Protein AF-A0AAD5TSH3-F1 (afdb_monomer)

Organism: NCBI:txid109894

Solvent-accessible surface area (backbone atoms only — not comparable to full-atom values): 15993 Å² total; per-residue (Å²): 138,84,83,73,79,54,71,68,58,55,50,51,50,54,51,51,50,54,46,54,50,32,46,49,49,50,70,42,36,34,82,51,75,67,64,65,81,85,44,98,63,59,64,84,82,65,80,45,35,74,70,42,71,85,44,48,56,71,87,68,40,61,67,65,75,68,53,86,52,70,28,80,76,38,55,54,90,83,39,44,66,63,18,53,49,35,46,49,48,66,68,44,53,43,25,67,85,43,74,62,46,36,91,66,24,86,74,50,63,46,28,38,81,67,68,53,22,59,73,80,49,17,11,16,22,50,72,39,30,24,61,48,83,53,47,54,52,51,70,89,28,90,60,22,78,57,70,27,55,24,33,32,37,58,40,20,28,59,51,33,24,19,47,53,29,58,26,42,66,43,60,66,53,72,51,73,87,61,89,87,65,74,45,65,70,15,36,38,38,32,46,33,26,26,54,56,48,40,82,30,30,59,49,43,39,76,37,62,71,47,55,32,49,45,61,33,85,88,78,68,40,68,38,76,54,65,42,71,22,27,41,46,37,36,41,40,40,36,23,48,70,91,49,82,83,42,74,49,77,48,70,35,39,41,35,42,89,65,86,84,82,77,76,80,85,72,97,71,90,80,59,85,46,73,48,98,88,52,103,37,37,49,26,103

Sequence (284 aa):
MSIGTPLAVTAALWFRDRQSEARRQFSTSSMWSCPTASSSLAGPASPGFVLRNDYPATESLRAAETEQRAWEQVDWTTEPHKYLLALRDYCLEGNEDVDFAVARNAKRDWWHAPWLHTGRGGRDPLHGLTQERPIQPYELSDRQHRKAQTWACGYFNAPAASVLGKIWKDPTRPDVTDEIFFPPGSVIFKLLFSQATSDEMPLLEGAPVWNAVIIDEKTQERSMEATALRLVQMDVMAKDPRLEGRWIFATYIFCAGSSASNVSTQKKAHLRFRIKHSDKQICI

Nearest PDB structures (foldseek):
  4rzm-assembly1_A  TM=1.967E-01  e=5.194E+00  Streptomyces lasalocidi

Structure (mmCIF, N/CA/C/O backbone):
data_AF-A0AAD5TSH3-F1
#
_entry.id   AF-A0AAD5TSH3-F1
#
loop_
_atom_site.group_PDB
_atom_site.id
_atom_site.type_symbol
_atom_site.label_atom_id
_atom_site.label_alt_id
_atom_site.label_comp_id
_atom_site.label_asym_id
_atom_site.label_entity_id
_atom_site.label_seq_id
_atom_site.pdbx_PDB_ins_code
_atom_site.Cartn_x
_atom_site.Cartn_y
_atom_site.Cartn_z
_atom_site.occupancy
_atom_site.B_iso_or_equiv
_atom_site.auth_seq_id
_atom_site.auth_comp_id
_atom_site.auth_asym_id
_atom_site.auth_atom_id
_atom_site.pdbx_PDB_model_num
ATOM 1 N N . MET A 1 1 ? -11.815 41.504 -41.502 1.00 38.38 1 MET A N 1
ATOM 2 C CA . MET A 1 1 ? -12.381 41.546 -40.137 1.00 38.38 1 MET A CA 1
ATOM 3 C C . MET A 1 1 ? -12.004 40.250 -39.441 1.00 38.38 1 MET A C 1
ATOM 5 O O . MET A 1 1 ? -12.601 39.229 -39.740 1.00 38.38 1 MET A O 1
ATOM 9 N N . SER A 1 2 ? -10.959 40.262 -38.612 1.00 42.72 2 SER A N 1
ATOM 10 C CA . SER A 1 2 ? -10.620 39.114 -37.765 1.00 42.72 2 SER A CA 1
ATOM 11 C C . SER A 1 2 ? -11.177 39.405 -36.379 1.00 42.72 2 SER A C 1
ATOM 13 O O . SER A 1 2 ? -10.754 40.362 -35.731 1.00 42.72 2 SER A O 1
ATOM 15 N N . ILE A 1 3 ? -12.202 38.656 -35.984 1.00 48.97 3 ILE A N 1
ATOM 16 C CA . ILE A 1 3 ? -12.813 38.758 -34.662 1.00 48.97 3 ILE A CA 1
ATOM 17 C C . ILE A 1 3 ? -11.862 38.022 -33.719 1.00 48.97 3 ILE A C 1
ATOM 19 O O . ILE A 1 3 ? -11.856 36.795 -33.673 1.00 48.97 3 ILE A O 1
ATOM 23 N N . GLY A 1 4 ? -10.994 38.769 -33.036 1.00 50.59 4 GLY A N 1
ATOM 24 C CA . GLY A 1 4 ? -10.130 38.213 -32.001 1.00 50.59 4 GLY A CA 1
ATOM 25 C C . GLY A 1 4 ? -10.988 37.590 -30.904 1.00 50.5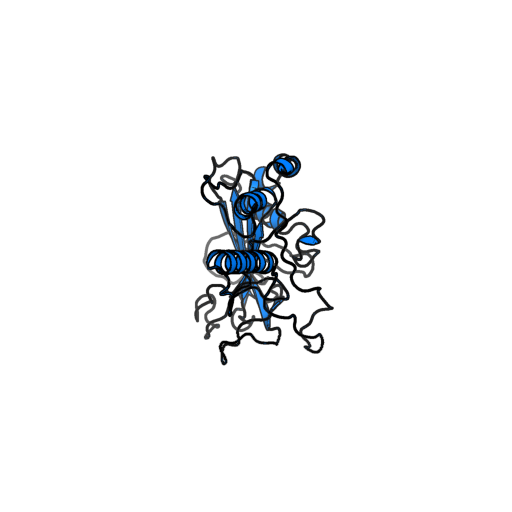9 4 GLY A C 1
ATOM 26 O O . GLY A 1 4 ? -11.879 38.245 -30.362 1.00 50.59 4 GLY A O 1
ATOM 27 N N . THR A 1 5 ? -10.746 36.320 -30.596 1.00 54.56 5 THR A N 1
ATOM 28 C CA . THR A 1 5 ? -11.431 35.622 -29.509 1.00 54.56 5 THR A CA 1
ATOM 29 C C . THR A 1 5 ? -11.190 36.391 -28.200 1.00 54.56 5 THR A C 1
ATOM 31 O O . THR A 1 5 ? -10.030 36.655 -27.872 1.00 54.56 5 THR A O 1
ATOM 34 N N . PRO A 1 6 ? -12.233 36.788 -27.445 1.00 60.91 6 PRO A N 1
ATOM 35 C CA . PRO A 1 6 ? -12.053 37.588 -26.237 1.00 60.91 6 PRO A CA 1
ATOM 36 C C . PRO A 1 6 ? -11.208 36.833 -25.206 1.00 60.91 6 PRO A C 1
ATOM 38 O O . PRO A 1 6 ? -11.422 35.641 -24.992 1.00 60.91 6 PRO A O 1
ATOM 41 N N . LEU A 1 7 ? -10.304 37.531 -24.511 1.00 59.22 7 LEU A N 1
ATOM 42 C CA . LEU A 1 7 ? -9.408 36.970 -23.484 1.00 59.22 7 LEU A CA 1
ATOM 43 C C . LEU A 1 7 ? -10.144 36.091 -22.446 1.00 59.22 7 LEU A C 1
ATOM 45 O O . LEU A 1 7 ? -9.614 35.083 -21.983 1.00 59.22 7 LEU A O 1
ATOM 49 N N . ALA A 1 8 ? -11.393 36.447 -22.125 1.00 58.16 8 ALA A N 1
ATOM 50 C CA . ALA A 1 8 ? -12.268 35.704 -21.220 1.00 58.16 8 ALA A CA 1
ATOM 51 C C . ALA A 1 8 ? -12.671 34.314 -21.754 1.00 58.16 8 ALA A C 1
ATOM 53 O O . ALA A 1 8 ? -12.762 33.365 -20.979 1.00 58.16 8 ALA A O 1
ATOM 54 N N . VAL A 1 9 ? -12.864 34.166 -23.070 1.00 60.72 9 VAL A N 1
ATOM 55 C CA . VAL A 1 9 ? -13.174 32.879 -23.715 1.00 60.72 9 VAL A CA 1
ATOM 56 C C . VAL A 1 9 ? -11.942 31.973 -23.699 1.00 60.72 9 VAL A C 1
ATOM 58 O O . VAL A 1 9 ? -12.052 30.794 -23.374 1.00 60.72 9 VAL A O 1
ATOM 61 N N . THR A 1 10 ? -10.755 32.529 -23.957 1.00 60.28 10 THR A N 1
ATOM 62 C CA . THR A 1 10 ? -9.483 31.793 -23.881 1.00 60.28 10 THR A CA 1
ATOM 63 C C . THR A 1 10 ? -9.188 31.320 -22.456 1.00 60.28 10 THR A C 1
ATOM 65 O O . THR A 1 10 ? -8.827 30.162 -22.256 1.00 60.28 10 THR A O 1
ATOM 68 N N . ALA A 1 11 ? -9.407 32.176 -21.451 1.00 53.84 11 ALA A N 1
ATOM 69 C CA . ALA A 1 11 ? -9.268 31.796 -20.048 1.00 53.84 11 ALA A CA 1
ATOM 70 C C . ALA A 1 11 ? -10.266 30.691 -19.659 1.00 53.84 11 ALA A C 1
ATOM 72 O O . ALA A 1 11 ? -9.864 29.691 -19.069 1.00 53.84 11 ALA A O 1
ATOM 73 N N . ALA A 1 12 ? -11.544 30.824 -20.031 1.00 55.69 12 ALA A N 1
ATOM 74 C CA . ALA A 1 12 ? -12.575 29.832 -19.725 1.00 55.69 12 ALA A CA 1
ATOM 75 C C . ALA A 1 12 ? -12.291 28.456 -20.356 1.00 55.69 12 ALA A C 1
ATOM 77 O O . ALA A 1 12 ? -12.442 27.434 -19.686 1.00 55.69 12 ALA A O 1
ATOM 78 N N . LEU A 1 13 ? -11.833 28.419 -21.613 1.00 59.09 13 LEU A N 1
ATOM 79 C CA . LEU A 1 13 ? -11.418 27.181 -22.282 1.00 59.09 13 LEU A CA 1
ATOM 80 C C . LEU A 1 13 ? -10.216 26.543 -21.580 1.00 59.09 13 LEU A C 1
ATOM 82 O O . LEU A 1 13 ? -10.251 25.360 -21.255 1.00 59.09 13 LEU A O 1
ATOM 86 N N . TRP A 1 14 ? -9.205 27.341 -21.241 1.00 55.34 14 TRP A N 1
ATOM 87 C CA . TRP A 1 14 ? -8.014 26.851 -20.553 1.00 55.34 14 TRP A CA 1
ATOM 88 C C . TRP A 1 14 ? -8.308 26.318 -19.140 1.00 55.34 14 TRP A C 1
ATOM 90 O O . TRP A 1 14 ? -7.761 25.294 -18.725 1.00 55.34 14 TRP A O 1
ATOM 100 N N . PHE A 1 15 ? -9.214 26.960 -18.394 1.00 61.69 15 PHE A N 1
ATOM 101 C CA . PHE A 1 15 ? -9.696 26.431 -17.114 1.00 61.69 15 PHE A CA 1
ATOM 102 C C . PHE A 1 15 ? -10.459 25.113 -17.291 1.00 61.69 15 PHE A C 1
ATOM 104 O O . PHE A 1 15 ? -10.232 24.177 -16.521 1.00 61.69 15 PHE A O 1
ATOM 111 N N . ARG A 1 16 ? -11.321 25.006 -18.310 1.00 66.12 16 ARG A N 1
ATOM 112 C CA . ARG A 1 16 ? -12.072 23.777 -18.605 1.00 66.12 16 ARG A CA 1
ATOM 113 C C . ARG A 1 16 ? -11.153 22.613 -18.980 1.00 66.12 16 ARG A C 1
ATOM 115 O O . ARG A 1 16 ? -11.379 21.489 -18.526 1.00 66.12 16 ARG A O 1
ATOM 122 N N . ASP A 1 17 ? -10.100 22.880 -19.743 1.00 76.56 17 ASP A N 1
ATOM 123 C CA . ASP A 1 17 ? -9.120 21.867 -20.136 1.00 76.56 17 ASP A CA 1
ATOM 124 C C . ASP A 1 17 ? -8.329 21.365 -18.923 1.00 76.56 17 ASP A C 1
ATOM 126 O O . ASP A 1 17 ? -8.206 20.155 -18.729 1.00 76.56 17 ASP A O 1
ATOM 130 N N . ARG A 1 18 ? -7.894 22.262 -18.025 1.00 81.69 18 ARG A N 1
ATOM 131 C CA . ARG A 1 18 ? -7.207 21.861 -16.782 1.00 81.69 18 ARG A CA 1
ATOM 132 C C . ARG A 1 18 ? -8.098 21.062 -15.833 1.00 81.69 18 ARG A C 1
ATOM 134 O O . ARG A 1 18 ? -7.630 20.123 -15.198 1.00 81.69 18 ARG A O 1
ATOM 141 N N . GLN A 1 19 ? -9.383 21.390 -15.759 1.00 86.69 19 GLN A N 1
ATOM 142 C CA . GLN A 1 19 ? -10.358 20.623 -14.982 1.00 86.69 19 GLN A CA 1
ATOM 143 C C . GLN A 1 19 ? -10.574 19.218 -15.565 1.00 86.69 19 GLN A C 1
ATOM 145 O O . GLN A 1 19 ? -10.612 18.236 -14.826 1.00 86.69 19 GLN A O 1
ATOM 150 N N . SER A 1 20 ? -10.662 19.108 -16.890 1.00 88.62 20 SER A N 1
ATOM 151 C CA . SER A 1 20 ? -10.817 17.823 -17.585 1.00 88.62 20 SER A CA 1
ATOM 152 C C . SER A 1 20 ? -9.576 16.941 -17.421 1.00 88.62 20 SER A C 1
ATOM 154 O O . SER A 1 20 ? -9.689 15.753 -17.121 1.00 88.62 20 SER A O 1
ATOM 156 N N . GLU A 1 21 ? -8.390 17.539 -17.541 1.00 90.31 21 GLU A N 1
ATOM 157 C CA . GLU A 1 21 ? -7.109 16.895 -17.258 1.00 90.31 21 GLU A CA 1
ATOM 158 C C . GLU A 1 21 ? -7.061 16.364 -15.826 1.00 90.31 21 GLU A C 1
ATOM 160 O O . GLU A 1 21 ? -6.764 15.192 -15.612 1.00 90.31 21 GLU A O 1
ATOM 165 N N . ALA A 1 22 ? -7.415 17.199 -14.848 1.00 91.31 22 ALA A N 1
ATOM 166 C CA . ALA A 1 22 ? -7.360 16.806 -13.452 1.00 91.31 22 ALA A CA 1
ATOM 167 C C . ALA A 1 22 ? -8.304 15.633 -13.137 1.00 91.31 22 ALA A C 1
ATOM 169 O O . ALA A 1 22 ? -7.906 14.701 -12.444 1.00 91.31 22 ALA A O 1
ATOM 170 N N . ARG A 1 23 ? -9.516 15.613 -13.714 1.00 93.88 23 ARG A N 1
ATOM 171 C CA . ARG A 1 23 ? -10.440 14.466 -13.589 1.00 93.88 23 ARG A CA 1
ATOM 172 C C . ARG A 1 23 ? -9.863 13.193 -14.191 1.00 93.88 23 ARG A C 1
ATOM 174 O O . ARG A 1 23 ? -10.006 12.121 -13.599 1.00 93.88 23 ARG A O 1
ATOM 181 N N . ARG A 1 24 ? -9.207 13.308 -15.351 1.00 94.25 24 ARG A N 1
ATOM 182 C CA . ARG A 1 24 ? -8.540 12.171 -15.988 1.00 94.25 24 ARG A CA 1
ATOM 183 C C . ARG A 1 24 ? -7.447 11.630 -15.078 1.00 94.25 24 ARG A C 1
ATOM 185 O O . ARG A 1 24 ? -7.490 10.460 -14.734 1.00 94.25 24 ARG A O 1
ATOM 192 N N . GLN A 1 25 ? -6.533 12.490 -14.635 1.00 94.12 25 GLN A N 1
ATOM 193 C CA . GLN A 1 25 ? -5.411 12.124 -13.771 1.00 94.12 25 GLN A CA 1
ATOM 194 C C . GLN A 1 25 ? -5.874 11.528 -12.433 1.00 94.12 25 GLN A C 1
ATOM 196 O O . GLN A 1 25 ? -5.318 10.523 -12.004 1.00 94.12 25 GLN A O 1
ATOM 201 N N . PHE A 1 26 ? -6.924 12.076 -11.811 1.00 95.19 26 PHE A N 1
ATOM 202 C CA . PHE A 1 26 ? -7.521 11.511 -10.597 1.00 95.19 26 PHE A CA 1
ATOM 203 C C . PHE A 1 26 ? -7.964 10.055 -10.790 1.00 95.19 26 PHE A C 1
ATOM 205 O O . PHE A 1 26 ? -7.809 9.248 -9.877 1.00 95.19 26 PHE A O 1
ATOM 212 N N . SER A 1 27 ? -8.479 9.726 -11.979 1.00 94.56 27 SER A N 1
ATOM 213 C CA . SER A 1 27 ? -9.008 8.403 -12.341 1.00 94.56 27 SER A CA 1
ATOM 214 C C . SER A 1 27 ? -7.967 7.483 -12.995 1.00 94.56 27 SER A C 1
ATOM 216 O O . SER A 1 27 ? -8.273 6.339 -13.327 1.00 94.56 27 SER A O 1
ATOM 218 N N . THR A 1 28 ? -6.739 7.961 -13.209 1.00 95.06 28 THR A N 1
ATOM 219 C CA . THR A 1 28 ? -5.691 7.183 -13.869 1.00 95.06 28 THR A CA 1
ATOM 220 C C . THR A 1 28 ? -5.068 6.194 -12.889 1.00 95.06 28 THR A C 1
ATOM 222 O O . THR A 1 28 ? -4.459 6.573 -11.889 1.00 95.06 28 THR A O 1
ATOM 225 N N . SER A 1 29 ? -5.164 4.903 -13.212 1.00 94.88 29 SER A N 1
ATOM 226 C CA . SER A 1 29 ? -4.541 3.841 -12.413 1.00 94.88 29 SER A CA 1
ATOM 227 C C . SER A 1 29 ? -3.028 3.798 -12.610 1.00 94.88 29 SER A C 1
ATOM 229 O O . SER A 1 29 ? -2.276 3.794 -11.642 1.00 94.88 29 SER A O 1
ATOM 231 N N . SER A 1 30 ? -2.580 3.839 -13.862 1.00 93.62 30 SER A N 1
ATOM 232 C CA . SER A 1 30 ? -1.176 3.938 -14.256 1.00 93.62 30 SER A CA 1
ATOM 233 C C . SER A 1 30 ? -1.080 4.698 -15.581 1.00 93.62 30 SER A C 1
ATOM 235 O O . SER A 1 30 ? -2.009 4.657 -16.386 1.00 93.62 30 SER A O 1
ATOM 237 N N . MET A 1 31 ? 0.029 5.405 -15.812 1.00 92.19 31 MET A N 1
ATOM 238 C CA . MET A 1 31 ? 0.359 5.948 -17.142 1.00 92.19 31 MET A CA 1
ATOM 239 C C . MET A 1 31 ? 1.058 4.918 -18.033 1.00 92.19 31 MET A C 1
ATOM 241 O O . MET A 1 31 ? 1.286 5.173 -19.214 1.00 92.19 31 MET A O 1
ATOM 245 N N . TRP A 1 32 ? 1.447 3.784 -17.455 1.00 89.69 32 TRP A N 1
ATOM 246 C CA . TRP A 1 32 ? 2.177 2.721 -18.123 1.00 89.69 32 TRP A CA 1
ATOM 247 C C . TRP A 1 32 ? 1.199 1.643 -18.581 1.00 89.69 32 TRP A C 1
ATOM 249 O O . TRP A 1 32 ? 0.135 1.452 -17.997 1.00 89.69 32 TRP A O 1
ATOM 259 N N . SER A 1 33 ? 1.544 0.951 -19.661 1.00 86.00 33 SER A N 1
ATOM 260 C CA . SER A 1 33 ? 0.715 -0.133 -20.191 1.00 86.00 33 SER A CA 1
ATOM 261 C C . SER A 1 33 ? 1.140 -1.466 -19.590 1.00 86.00 33 SER A C 1
ATOM 263 O O . SER A 1 33 ? 2.328 -1.693 -19.364 1.00 86.00 33 SER A O 1
ATOM 265 N N . CYS A 1 34 ? 0.176 -2.357 -19.357 1.00 82.38 34 CYS A N 1
ATOM 266 C CA . CYS A 1 34 ? 0.486 -3.742 -19.017 1.00 82.38 34 CYS A CA 1
ATOM 267 C C . CYS A 1 34 ? 1.321 -4.375 -20.146 1.00 82.38 34 CYS A C 1
ATOM 269 O O . CYS A 1 34 ? 0.962 -4.201 -21.316 1.00 82.38 34 CYS A O 1
ATOM 271 N N . PRO A 1 35 ? 2.397 -5.117 -19.831 1.00 75.00 35 PRO A N 1
ATOM 272 C CA . PRO A 1 35 ? 3.119 -5.900 -20.825 1.00 75.00 35 PRO A CA 1
ATOM 273 C C . PRO A 1 35 ? 2.175 -6.868 -21.549 1.00 75.00 35 PRO A C 1
ATOM 275 O O . PRO A 1 35 ? 1.266 -7.440 -20.943 1.00 75.00 35 PRO A O 1
ATOM 278 N N . THR A 1 36 ? 2.379 -7.073 -22.850 1.00 62.44 36 THR A N 1
ATOM 279 C CA . THR A 1 36 ? 1.621 -8.068 -23.614 1.00 62.44 36 THR A CA 1
ATOM 280 C C . THR A 1 36 ? 1.962 -9.487 -23.140 1.00 62.44 36 THR A C 1
ATOM 282 O O . THR A 1 36 ? 3.084 -9.778 -22.718 1.00 62.44 36 THR A O 1
ATOM 285 N N . ALA A 1 37 ? 0.987 -10.399 -23.232 1.00 52.06 37 ALA A N 1
ATOM 286 C CA . ALA A 1 37 ? 1.063 -11.783 -22.742 1.00 52.06 37 ALA A CA 1
ATOM 287 C C . ALA A 1 37 ? 2.183 -12.655 -23.365 1.00 52.06 37 ALA A C 1
ATOM 289 O O . ALA A 1 37 ? 2.318 -13.819 -23.008 1.00 52.06 37 ALA A O 1
ATOM 290 N N . SER A 1 38 ? 2.992 -12.120 -24.289 1.00 45.03 38 SER A N 1
ATOM 291 C CA . SER A 1 38 ? 4.164 -12.804 -24.849 1.00 45.03 38 SER A CA 1
ATOM 292 C C . SER A 1 38 ? 5.385 -12.784 -23.924 1.00 45.03 38 SER A C 1
ATOM 294 O O . SER A 1 38 ? 6.363 -13.469 -24.213 1.00 45.03 38 SER A O 1
ATOM 296 N N . SER A 1 39 ? 5.363 -12.011 -22.830 1.00 48.69 39 SER A N 1
ATOM 297 C CA . SER A 1 39 ? 6.388 -12.122 -21.788 1.00 48.69 39 SER A CA 1
ATOM 298 C C . SER A 1 39 ? 6.089 -13.338 -20.907 1.00 48.69 39 SER A C 1
ATOM 300 O O . SER A 1 39 ? 4.999 -13.463 -20.353 1.00 48.69 39 SER A O 1
ATOM 302 N N . SER A 1 40 ? 7.063 -14.232 -20.739 1.00 43.22 40 SER A N 1
ATOM 303 C CA . SER A 1 40 ? 6.990 -15.443 -19.897 1.00 43.22 40 SER A CA 1
ATOM 304 C C . SER A 1 40 ? 6.745 -15.172 -18.399 1.00 43.22 40 SER A C 1
ATOM 306 O O . SER A 1 40 ? 6.727 -16.099 -17.593 1.00 43.22 40 SER A O 1
ATOM 308 N N . LEU A 1 41 ? 6.561 -13.903 -18.029 1.00 45.97 41 LEU A N 1
ATOM 309 C CA . LEU A 1 41 ? 6.332 -13.391 -16.680 1.00 45.97 41 LEU A CA 1
ATOM 310 C C . LEU A 1 41 ? 4.917 -12.817 -16.504 1.00 45.97 41 LEU A C 1
ATOM 312 O O . LEU A 1 41 ? 4.539 -12.439 -15.394 1.00 45.97 41 LEU A O 1
ATOM 316 N N . ALA A 1 42 ? 4.103 -12.777 -17.561 1.00 42.94 42 ALA A N 1
ATOM 317 C CA . ALA A 1 42 ? 2.678 -12.531 -17.427 1.00 42.94 42 ALA A CA 1
ATOM 318 C C . ALA A 1 42 ? 2.032 -13.772 -16.787 1.00 42.94 42 ALA A C 1
ATOM 320 O O . ALA A 1 42 ? 1.734 -14.758 -17.459 1.00 42.94 42 ALA A O 1
ATOM 321 N N . GLY A 1 43 ? 1.817 -13.732 -15.469 1.00 44.22 43 GLY A N 1
ATOM 322 C CA . GLY A 1 43 ? 0.824 -14.601 -14.838 1.00 44.22 43 GLY A CA 1
ATOM 323 C C . GLY A 1 43 ? -0.525 -14.470 -15.566 1.00 44.22 43 GLY A C 1
ATOM 324 O O . GLY A 1 43 ? -0.742 -13.482 -16.275 1.00 44.22 43 GLY A O 1
ATOM 325 N N . PRO A 1 44 ? -1.424 -15.462 -15.449 1.00 40.62 44 PRO A N 1
ATOM 326 C CA . PRO A 1 44 ? -2.626 -15.556 -16.273 1.00 40.62 44 PRO A CA 1
ATOM 327 C C . PRO A 1 44 ? -3.420 -14.252 -16.214 1.00 40.62 44 PRO A C 1
ATOM 329 O O . PRO A 1 44 ? -3.959 -13.931 -15.163 1.00 40.62 44 PRO A O 1
ATOM 332 N N . ALA A 1 45 ? -3.427 -13.517 -17.335 1.00 44.47 45 ALA A N 1
ATOM 333 C CA . ALA A 1 45 ? -4.231 -12.334 -17.642 1.00 44.47 45 ALA A CA 1
ATOM 334 C C . ALA A 1 45 ? -4.865 -11.656 -16.413 1.00 44.47 45 ALA A C 1
ATOM 336 O O . ALA A 1 45 ? -6.089 -11.624 -16.278 1.00 44.47 45 ALA A O 1
ATOM 337 N N . SER A 1 46 ? -4.041 -11.138 -15.496 1.00 51.97 46 SER A N 1
ATOM 338 C CA . SER A 1 46 ? -4.570 -10.315 -14.416 1.00 51.97 46 SER A CA 1
ATOM 339 C C . SER A 1 46 ? -5.047 -9.020 -15.074 1.00 51.97 46 SER A C 1
ATOM 341 O O . SER A 1 46 ? -4.242 -8.382 -15.763 1.00 51.97 46 SER A O 1
ATOM 343 N N . PRO A 1 47 ? -6.338 -8.648 -14.972 1.00 63.12 47 PRO A N 1
ATOM 344 C CA . PRO A 1 47 ? -6.775 -7.336 -15.419 1.00 63.12 47 PRO A CA 1
ATOM 345 C C . PRO A 1 47 ? -5.948 -6.361 -14.588 1.00 63.12 47 PRO A C 1
ATOM 347 O O . PRO A 1 47 ? -6.060 -6.392 -13.366 1.00 63.12 47 PRO A O 1
ATOM 350 N N . GLY A 1 48 ? -5.029 -5.635 -15.229 1.00 80.88 48 GLY A N 1
ATOM 351 C CA . GLY A 1 48 ? -4.016 -4.836 -14.542 1.00 80.88 48 GLY A CA 1
ATOM 352 C C . GLY A 1 48 ? -4.593 -3.942 -13.447 1.00 80.88 48 GLY A C 1
ATOM 353 O O . GLY A 1 48 ? -5.803 -3.751 -13.341 1.00 80.88 48 GLY A O 1
ATOM 354 N N . PHE A 1 49 ? -3.716 -3.375 -12.630 1.00 91.38 49 PHE A N 1
ATOM 355 C CA . PHE A 1 49 ? -4.096 -2.582 -11.472 1.00 91.38 49 PHE A CA 1
ATOM 356 C C . PHE A 1 49 ? -5.221 -1.580 -11.776 1.00 91.38 49 PHE A C 1
ATOM 358 O O . PHE A 1 49 ? -5.097 -0.717 -12.650 1.00 91.38 49 PHE A O 1
ATOM 365 N N . VAL A 1 50 ? -6.299 -1.675 -10.994 1.00 92.75 50 VAL A N 1
ATOM 366 C CA . VAL A 1 50 ? -7.419 -0.735 -11.024 1.00 92.75 50 VAL A CA 1
ATOM 367 C C . VAL A 1 50 ? -7.395 0.094 -9.748 1.00 92.75 50 VAL A C 1
ATOM 369 O O . VAL A 1 50 ? -7.574 -0.417 -8.640 1.00 92.75 50 VAL A O 1
ATOM 372 N N . LEU A 1 51 ? -7.199 1.399 -9.914 1.00 95.81 51 LEU A N 1
ATOM 373 C CA . LEU A 1 51 ? -7.303 2.369 -8.840 1.00 95.81 51 LEU A CA 1
ATOM 374 C C . LEU A 1 51 ? -8.727 2.388 -8.292 1.00 95.81 51 LEU A C 1
ATOM 376 O O . LEU A 1 51 ? -9.681 2.706 -8.994 1.00 95.81 51 LEU A O 1
ATOM 380 N N . ARG A 1 52 ? -8.830 2.120 -6.994 1.00 96.19 52 ARG A N 1
ATOM 381 C CA . ARG A 1 52 ? -10.049 2.305 -6.211 1.00 96.19 52 ARG A CA 1
ATOM 382 C C . ARG A 1 52 ? -9.996 3.631 -5.446 1.00 96.19 52 ARG A C 1
ATOM 384 O O . ARG A 1 52 ? -9.344 3.713 -4.406 1.00 96.19 52 ARG A O 1
ATOM 391 N N . ASN A 1 53 ? -10.610 4.667 -6.015 1.00 95.38 53 ASN A N 1
ATOM 392 C CA . ASN A 1 53 ? -10.668 6.053 -5.519 1.00 95.38 53 ASN A CA 1
ATOM 393 C C . ASN A 1 53 ? -12.120 6.566 -5.357 1.00 95.38 53 ASN A C 1
ATOM 395 O O . ASN A 1 53 ? -12.352 7.761 -5.183 1.00 95.38 53 ASN A O 1
ATOM 399 N N . ASP A 1 54 ? -13.092 5.657 -5.414 1.00 94.69 54 ASP A N 1
ATOM 400 C CA . ASP A 1 54 ? -14.516 5.839 -5.125 1.00 94.69 54 ASP A CA 1
ATOM 401 C C . ASP A 1 54 ? -14.754 5.814 -3.607 1.00 94.69 54 ASP A C 1
ATOM 403 O O . ASP A 1 54 ? -15.387 4.916 -3.052 1.00 94.69 54 ASP A O 1
ATOM 407 N N . TYR A 1 55 ? -14.147 6.771 -2.907 1.00 94.88 55 TYR A N 1
ATOM 408 C CA . TYR A 1 55 ? -14.103 6.778 -1.448 1.00 94.88 55 TYR A CA 1
ATOM 409 C C . TYR A 1 55 ? -15.501 6.812 -0.811 1.00 94.88 55 TYR A C 1
ATOM 411 O O . TYR A 1 55 ? -16.398 7.491 -1.322 1.00 94.88 55 TYR A O 1
ATOM 419 N N . PRO A 1 56 ? -15.695 6.142 0.341 1.00 90.88 56 PRO A N 1
ATOM 420 C CA . PRO A 1 56 ? -16.967 6.179 1.041 1.00 90.88 56 PRO A CA 1
ATOM 421 C C . PRO A 1 56 ? -17.242 7.594 1.557 1.00 90.88 56 PRO A C 1
ATOM 423 O O . PRO A 1 56 ? -16.355 8.261 2.099 1.00 90.88 56 PRO A O 1
ATOM 426 N N . ALA A 1 57 ? -18.493 8.043 1.436 1.00 77.94 57 ALA A N 1
ATOM 427 C CA . ALA A 1 57 ? -18.936 9.248 2.125 1.00 77.94 57 ALA A CA 1
ATOM 428 C C . ALA A 1 57 ? -18.793 9.051 3.643 1.00 77.94 57 ALA A C 1
ATOM 430 O O . ALA A 1 57 ? -19.006 7.949 4.155 1.00 77.94 57 ALA A O 1
ATOM 431 N N . THR A 1 58 ? -18.454 10.114 4.375 1.00 69.56 58 THR A N 1
ATOM 432 C CA . THR A 1 58 ? -18.226 10.028 5.831 1.00 69.56 58 THR A CA 1
ATOM 433 C C . THR A 1 58 ? -19.480 9.540 6.559 1.00 69.56 58 THR A C 1
ATOM 435 O O . THR A 1 58 ? -19.402 8.733 7.477 1.00 69.56 58 THR A O 1
ATOM 438 N N . GLU A 1 59 ? -20.656 9.941 6.082 1.00 63.47 59 GLU A N 1
ATOM 439 C CA . GLU A 1 59 ? -21.961 9.556 6.620 1.00 63.47 59 GLU A CA 1
ATOM 440 C C . GLU A 1 59 ? -22.300 8.073 6.375 1.00 63.47 59 GLU A C 1
ATOM 442 O O . GLU A 1 59 ? -23.178 7.516 7.035 1.00 63.47 59 GLU A O 1
ATOM 447 N N . SER A 1 60 ? -21.606 7.420 5.435 1.00 65.56 60 SER A N 1
ATOM 448 C CA . SER A 1 60 ? -21.803 6.007 5.074 1.00 65.56 60 SER A CA 1
ATOM 449 C C . SER A 1 60 ? -20.932 5.046 5.894 1.00 65.56 60 SER A C 1
ATOM 451 O O . SER A 1 60 ? -21.017 3.834 5.713 1.00 65.56 60 SER A O 1
ATOM 453 N N . LEU A 1 61 ? -20.120 5.557 6.827 1.00 74.44 61 LEU A N 1
ATOM 454 C CA . LEU A 1 61 ? -19.183 4.760 7.625 1.00 74.44 61 LEU A CA 1
ATOM 455 C C . LEU A 1 61 ? -19.820 3.968 8.771 1.00 74.44 61 LEU A C 1
ATOM 457 O O . LEU A 1 61 ? -19.096 3.261 9.466 1.00 74.44 61 LEU A O 1
ATOM 461 N N . ARG A 1 62 ? -21.145 4.018 8.959 1.00 69.31 62 ARG A N 1
ATOM 462 C CA . ARG A 1 62 ? -21.832 3.356 10.088 1.00 69.31 62 ARG A CA 1
ATOM 463 C C . ARG A 1 62 ? -21.434 1.889 10.266 1.00 69.31 62 ARG A C 1
ATOM 465 O O . ARG A 1 62 ? -21.224 1.444 11.386 1.00 69.31 62 ARG A O 1
ATOM 472 N N . ALA A 1 63 ? -21.290 1.148 9.165 1.00 67.25 63 ALA A N 1
ATOM 473 C CA . ALA A 1 63 ? -20.864 -0.250 9.216 1.00 67.25 63 ALA A CA 1
ATOM 474 C C . ALA A 1 63 ? -19.430 -0.403 9.755 1.00 67.25 63 ALA A C 1
ATOM 476 O O . ALA A 1 63 ? -19.175 -1.284 10.572 1.00 67.25 63 ALA A O 1
ATOM 477 N N . ALA A 1 64 ? -18.515 0.483 9.349 1.00 74.00 64 ALA A N 1
ATOM 478 C CA . ALA A 1 64 ? -17.139 0.498 9.831 1.00 74.00 64 ALA A CA 1
ATOM 479 C C . ALA A 1 64 ? -17.037 0.983 11.288 1.00 74.00 64 ALA A C 1
ATOM 481 O O . ALA A 1 64 ? -16.177 0.517 12.025 1.00 74.00 64 ALA A O 1
ATOM 482 N N . GLU A 1 65 ? -17.915 1.876 11.744 1.00 72.25 65 GLU A N 1
ATOM 483 C CA . GLU A 1 65 ? -17.960 2.306 13.151 1.00 72.25 65 GLU A CA 1
ATOM 484 C C . GLU A 1 65 ? -18.378 1.167 14.089 1.00 72.25 65 GLU A C 1
ATOM 486 O O . GLU A 1 65 ? -17.871 1.062 15.201 1.00 72.25 65 GLU A O 1
ATOM 491 N N . THR A 1 66 ? -19.278 0.295 13.629 1.00 71.25 66 THR A N 1
ATOM 492 C CA . THR A 1 66 ? -19.762 -0.861 14.402 1.00 71.25 66 THR A CA 1
ATOM 493 C C . THR A 1 66 ? -18.941 -2.135 14.200 1.00 71.25 66 THR A C 1
ATOM 495 O O . THR A 1 66 ? -19.235 -3.159 14.819 1.00 71.25 66 THR A O 1
ATOM 498 N N . GLU A 1 67 ? -17.942 -2.107 13.317 1.00 81.62 67 GLU A N 1
ATOM 499 C CA . GLU A 1 67 ? -17.084 -3.257 13.048 1.00 81.62 67 GLU A CA 1
ATOM 500 C C . GLU A 1 67 ? -16.266 -3.602 14.296 1.00 81.62 67 GLU A C 1
ATOM 502 O O . GLU A 1 67 ? -15.427 -2.822 14.743 1.00 81.62 67 GLU A O 1
ATOM 507 N N . GLN A 1 68 ? -16.469 -4.805 14.831 1.00 81.56 68 GLN A N 1
ATOM 508 C CA . GLN A 1 68 ? -15.620 -5.323 15.897 1.00 81.56 68 GLN A CA 1
ATOM 509 C C . GLN A 1 68 ? -14.291 -5.787 15.305 1.00 81.56 68 GLN A C 1
ATOM 511 O O . GLN A 1 68 ? -14.211 -6.843 14.674 1.00 81.56 68 GLN A O 1
ATOM 516 N N . ARG A 1 69 ? -13.230 -5.007 15.514 1.00 88.75 69 ARG A N 1
ATOM 517 C CA . ARG A 1 69 ? -11.890 -5.374 15.045 1.00 88.75 69 ARG A CA 1
ATOM 518 C C . ARG A 1 69 ? -11.183 -6.210 16.097 1.00 88.75 69 ARG A C 1
ATOM 520 O O . ARG A 1 69 ? -11.053 -5.796 17.245 1.00 88.75 69 ARG A O 1
ATOM 527 N N . ALA A 1 70 ? -10.671 -7.372 15.699 1.00 90.94 70 ALA A N 1
ATOM 528 C CA . ALA A 1 70 ? -10.013 -8.299 16.622 1.00 90.94 70 ALA A CA 1
ATOM 529 C C . ALA A 1 70 ? -8.835 -7.660 17.382 1.00 90.94 70 ALA A C 1
ATOM 531 O O . ALA A 1 70 ? -8.640 -7.941 18.561 1.00 90.94 70 ALA A O 1
ATOM 532 N N . TRP A 1 71 ? -8.079 -6.766 16.738 1.00 90.69 71 TRP A N 1
ATOM 533 C CA . TRP A 1 71 ? -6.955 -6.070 17.372 1.00 90.69 71 TRP A CA 1
ATOM 534 C C . TRP A 1 71 ? -7.394 -5.068 18.450 1.00 90.69 71 TRP A C 1
ATOM 536 O O . TRP A 1 71 ? -6.683 -4.896 19.437 1.00 90.69 71 TRP A O 1
ATOM 546 N N . GLU A 1 72 ? -8.595 -4.489 18.344 1.00 91.31 72 GLU A N 1
ATOM 547 C CA . GLU A 1 72 ? -9.168 -3.607 19.376 1.00 91.31 72 GLU A CA 1
ATOM 548 C C . GLU A 1 72 ? -9.549 -4.377 20.655 1.00 91.31 72 GLU A C 1
ATOM 550 O O . GLU A 1 72 ? -9.732 -3.778 21.711 1.00 91.31 72 GLU A O 1
ATOM 555 N N . GLN A 1 73 ? -9.635 -5.710 20.589 1.00 91.25 73 GLN A N 1
ATOM 556 C CA . GLN A 1 73 ? -9.922 -6.576 21.741 1.00 91.25 73 GLN A CA 1
ATOM 557 C C . GLN A 1 73 ? -8.656 -7.049 22.467 1.00 91.25 73 GLN A C 1
ATOM 559 O O . GLN A 1 73 ? -8.742 -7.693 23.511 1.00 91.25 73 GLN A O 1
ATOM 564 N N . VAL A 1 74 ? -7.473 -6.746 21.927 1.00 91.44 74 VAL A N 1
ATOM 565 C CA . VAL A 1 74 ? -6.188 -7.089 22.540 1.00 91.44 74 VAL A CA 1
ATOM 566 C C . VAL A 1 74 ? -5.611 -5.842 23.196 1.00 91.44 74 VAL A C 1
ATOM 568 O O . VAL A 1 74 ? -5.580 -4.770 22.590 1.00 91.44 74 VAL A O 1
ATOM 571 N N . ASP A 1 75 ? -5.169 -5.950 24.443 1.00 88.31 75 ASP A N 1
ATOM 572 C CA . ASP A 1 75 ? -4.427 -4.879 25.104 1.00 88.31 75 ASP A CA 1
ATOM 573 C C . ASP A 1 75 ? -2.975 -4.896 24.608 1.00 88.31 75 ASP A C 1
ATOM 575 O O . ASP A 1 75 ? -2.212 -5.822 24.880 1.00 88.31 75 ASP A O 1
ATOM 579 N N . TRP A 1 76 ? -2.589 -3.872 23.847 1.00 85.31 76 TRP A N 1
ATOM 580 C CA . TRP A 1 76 ? -1.245 -3.772 23.276 1.00 85.31 76 TRP A CA 1
ATOM 581 C C . TRP A 1 76 ? -0.164 -3.517 24.335 1.00 85.31 76 TRP A C 1
ATOM 583 O O . TRP A 1 76 ? 1.014 -3.718 24.047 1.00 85.31 76 TRP A O 1
ATOM 593 N N . THR A 1 77 ? -0.521 -3.053 25.537 1.00 83.56 77 THR A N 1
ATOM 594 C CA . THR A 1 77 ? 0.452 -2.789 26.609 1.00 83.56 77 THR A CA 1
ATOM 595 C C . THR A 1 77 ? 0.870 -4.069 27.326 1.00 83.56 77 THR A C 1
ATOM 597 O O . THR A 1 77 ? 2.010 -4.172 27.781 1.00 83.56 77 THR A O 1
ATOM 600 N N . THR A 1 78 ? -0.021 -5.062 27.374 1.00 90.81 78 THR A N 1
ATOM 601 C CA . THR A 1 78 ? 0.204 -6.346 28.051 1.00 90.81 78 THR A CA 1
ATOM 602 C C . THR A 1 78 ? 0.461 -7.494 27.072 1.00 90.81 78 THR A C 1
ATOM 604 O O . THR A 1 78 ? 1.314 -8.341 27.336 1.00 90.81 78 THR A O 1
ATOM 607 N N . GLU A 1 79 ? -0.193 -7.501 25.907 1.00 89.25 79 GLU A N 1
ATOM 608 C CA . GLU A 1 79 ? -0.038 -8.507 24.848 1.00 89.25 79 GLU A CA 1
ATOM 609 C C . GLU A 1 79 ? 0.364 -7.879 23.485 1.00 89.25 79 GLU A C 1
ATOM 611 O O . GLU A 1 79 ? -0.291 -8.133 22.465 1.00 89.25 79 GLU A O 1
ATOM 616 N N . PRO A 1 80 ? 1.462 -7.093 23.398 1.00 85.88 80 PRO A N 1
ATOM 617 C CA . PRO A 1 80 ? 1.827 -6.340 22.188 1.00 85.88 80 PRO A CA 1
ATOM 618 C C . PRO A 1 80 ? 1.966 -7.221 20.946 1.00 85.88 80 PRO A C 1
ATOM 620 O O . PRO A 1 80 ? 1.530 -6.848 1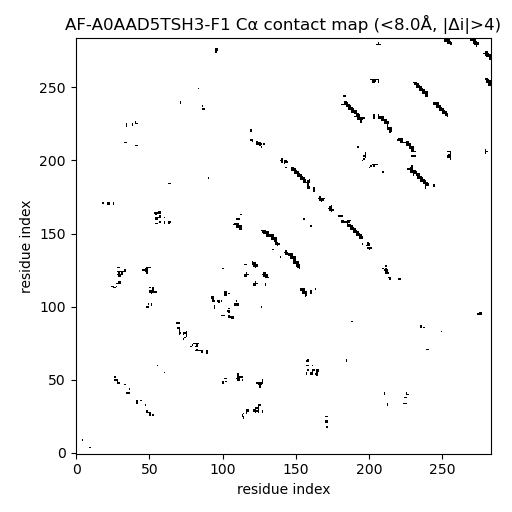9.862 1.00 85.88 80 PRO A O 1
ATOM 623 N N . HIS A 1 81 ? 2.532 -8.421 21.085 1.00 86.31 81 HIS A N 1
ATOM 624 C CA . HIS A 1 81 ? 2.695 -9.324 19.947 1.00 86.31 81 HIS A CA 1
ATOM 625 C C . HIS A 1 81 ? 1.341 -9.759 19.389 1.00 86.31 81 HIS A C 1
ATOM 627 O O . HIS A 1 81 ? 1.100 -9.633 18.197 1.00 86.31 81 HIS A O 1
ATOM 633 N N . LYS A 1 82 ? 0.426 -10.219 20.244 1.00 88.50 82 LYS A N 1
ATOM 634 C CA . LYS A 1 82 ? -0.911 -10.658 19.828 1.00 88.50 82 LYS A CA 1
ATOM 635 C C . LYS A 1 82 ? -1.700 -9.522 19.177 1.00 88.50 82 LYS A C 1
ATOM 637 O O . LYS A 1 82 ? -2.394 -9.763 18.193 1.00 88.50 82 LYS A O 1
ATOM 642 N N . TYR A 1 83 ? -1.535 -8.296 19.675 1.00 89.81 83 TYR A N 1
ATOM 643 C CA . TYR A 1 83 ? -2.121 -7.103 19.071 1.00 89.81 83 TYR A CA 1
ATOM 644 C C . TYR A 1 83 ? -1.615 -6.891 17.638 1.00 89.81 83 TYR A C 1
ATOM 646 O O . TYR A 1 83 ? -2.416 -6.766 16.712 1.00 89.81 83 TYR A O 1
ATOM 654 N N . LEU A 1 84 ? -0.292 -6.908 17.438 1.00 90.25 84 LEU A N 1
ATOM 655 C CA . LEU A 1 84 ? 0.319 -6.733 16.117 1.00 90.25 84 LEU A CA 1
ATOM 656 C C . LEU A 1 84 ? -0.140 -7.824 15.137 1.00 90.25 84 LEU A C 1
ATOM 658 O O . LEU A 1 84 ? -0.460 -7.548 13.986 1.00 90.25 84 LEU A O 1
ATOM 662 N N . LEU A 1 85 ? -0.272 -9.064 15.600 1.00 89.00 85 LEU A N 1
ATOM 663 C CA . LEU A 1 85 ? -0.763 -10.158 14.761 1.00 89.00 85 LEU A CA 1
ATOM 664 C C . LEU A 1 85 ? -2.216 -9.979 14.350 1.00 89.00 85 LEU A C 1
ATOM 666 O O . LEU A 1 85 ? -2.523 -10.108 13.169 1.00 89.00 85 LEU A O 1
ATOM 670 N N . ALA A 1 86 ? -3.085 -9.609 15.288 1.00 93.31 86 ALA A N 1
ATOM 671 C CA . ALA A 1 86 ? -4.477 -9.317 14.979 1.00 93.31 86 ALA A CA 1
ATOM 672 C C . ALA A 1 86 ? -4.608 -8.131 14.005 1.00 93.31 86 ALA A C 1
ATOM 674 O O . ALA A 1 86 ? -5.481 -8.134 13.136 1.00 93.31 86 ALA A O 1
ATOM 675 N N . LEU A 1 87 ? -3.730 -7.129 14.116 1.00 94.06 87 LEU A N 1
ATOM 676 C CA . LEU A 1 87 ? -3.722 -5.975 13.222 1.00 94.06 87 LEU A CA 1
ATOM 677 C C . LEU A 1 87 ? -3.232 -6.341 11.812 1.00 94.06 87 LEU A C 1
ATOM 679 O O . LEU A 1 87 ? -3.811 -5.889 10.822 1.00 94.06 87 LEU A O 1
ATOM 683 N N . ARG A 1 88 ? -2.203 -7.187 11.698 1.00 92.25 88 ARG A N 1
ATOM 684 C CA . ARG A 1 88 ? -1.789 -7.750 10.408 1.00 92.25 88 ARG A CA 1
ATOM 685 C C . ARG A 1 88 ? -2.916 -8.574 9.790 1.00 92.25 88 ARG A C 1
ATOM 687 O O . ARG A 1 88 ? -3.238 -8.364 8.626 1.00 92.25 88 ARG A O 1
ATOM 694 N N . ASP A 1 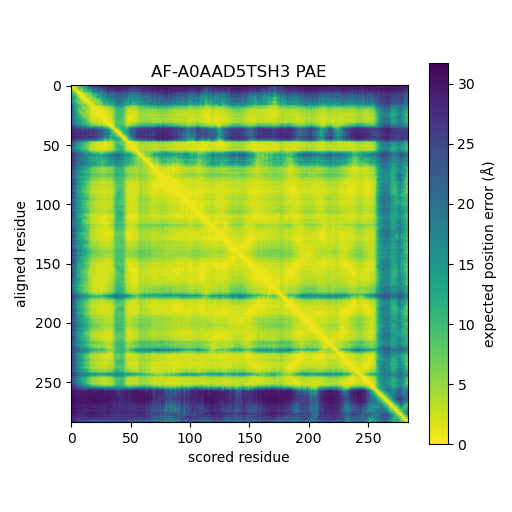89 ? -3.515 -9.483 10.551 1.00 93.75 89 ASP A N 1
ATOM 695 C CA . ASP A 1 89 ? -4.555 -10.384 10.045 1.00 93.75 89 ASP A CA 1
ATOM 696 C C . ASP A 1 89 ? -5.768 -9.596 9.540 1.00 93.75 89 ASP A C 1
ATOM 698 O O . ASP A 1 89 ? -6.288 -9.895 8.468 1.00 93.75 89 ASP A O 1
ATOM 702 N N . TYR A 1 90 ? -6.133 -8.508 10.224 1.00 95.44 90 TYR A N 1
ATOM 703 C CA . TYR A 1 90 ? -7.137 -7.554 9.747 1.00 95.44 90 TYR A CA 1
ATOM 704 C C . TYR A 1 90 ? -6.811 -6.975 8.354 1.00 95.44 90 TYR A C 1
ATOM 706 O O . TYR A 1 90 ? -7.708 -6.792 7.529 1.00 95.44 90 TYR A O 1
ATOM 714 N N . CYS A 1 91 ? -5.536 -6.684 8.078 1.00 95.69 91 CYS A N 1
ATOM 715 C CA . CYS A 1 91 ? -5.088 -6.147 6.791 1.00 95.69 91 CYS A CA 1
ATOM 716 C C . CYS A 1 91 ? -5.034 -7.214 5.683 1.00 95.69 91 CYS A C 1
ATOM 718 O O . CYS A 1 91 ? -5.270 -6.898 4.517 1.00 95.69 91 CYS A O 1
ATOM 720 N N . LEU A 1 92 ? -4.718 -8.464 6.030 1.00 93.44 92 LEU A N 1
ATOM 721 C CA . LEU A 1 92 ? -4.588 -9.570 5.074 1.00 93.44 92 LEU A CA 1
ATOM 722 C C . LEU A 1 92 ? -5.929 -10.239 4.737 1.00 93.44 92 LEU A C 1
ATOM 724 O O . LEU A 1 92 ? -6.078 -10.790 3.646 1.00 93.44 92 LEU A O 1
ATOM 728 N N . GLU A 1 93 ? -6.915 -10.168 5.635 1.00 93.31 93 GLU A N 1
ATOM 729 C CA . GLU A 1 93 ? -8.214 -10.829 5.488 1.00 93.31 93 GLU A CA 1
ATOM 730 C C . GLU A 1 93 ? -8.901 -10.503 4.147 1.00 93.31 93 GLU A C 1
ATOM 732 O O . GLU A 1 93 ? -9.247 -9.356 3.845 1.00 93.31 93 GLU A O 1
ATOM 737 N N . GLY A 1 94 ? -9.092 -11.541 3.327 1.00 91.50 94 GLY A N 1
ATOM 738 C CA . GLY A 1 94 ? -9.689 -11.467 1.991 1.00 91.50 94 GLY A CA 1
ATOM 739 C C . GLY A 1 94 ? -8.800 -10.835 0.913 1.00 91.50 94 GLY A C 1
ATOM 740 O O . GLY A 1 94 ? -9.057 -11.047 -0.267 1.00 91.50 94 GLY A O 1
ATOM 741 N N . ASN A 1 95 ? -7.751 -10.091 1.282 1.00 91.38 95 ASN A N 1
ATOM 742 C CA . ASN A 1 95 ? -6.828 -9.477 0.327 1.00 91.38 95 ASN A CA 1
ATOM 743 C C . ASN A 1 95 ? -5.886 -10.513 -0.296 1.00 91.38 95 ASN A C 1
ATOM 745 O O . ASN A 1 95 ? -5.617 -10.436 -1.494 1.00 91.38 95 ASN A O 1
ATOM 749 N N . GLU A 1 96 ? -5.435 -11.503 0.482 1.00 86.69 96 GLU A N 1
ATOM 750 C CA . GLU A 1 96 ? -4.601 -12.602 -0.030 1.00 86.69 96 GLU A CA 1
ATOM 751 C C . GLU A 1 96 ? -5.330 -13.424 -1.105 1.00 86.69 96 GLU A C 1
ATOM 753 O O . GLU A 1 96 ? -4.731 -13.792 -2.113 1.00 86.69 96 GLU A O 1
ATOM 758 N N . ASP A 1 97 ? -6.636 -13.645 -0.930 1.00 87.00 97 ASP A N 1
ATOM 759 C CA . ASP A 1 97 ? -7.467 -14.448 -1.839 1.00 87.00 97 ASP A CA 1
ATOM 760 C C . ASP A 1 97 ? -7.668 -13.783 -3.214 1.00 87.00 97 ASP A C 1
ATOM 762 O O . ASP A 1 97 ? -8.019 -14.445 -4.191 1.00 87.00 97 ASP A O 1
ATOM 766 N N . VAL A 1 98 ? -7.468 -12.463 -3.300 1.00 87.06 98 VAL A N 1
ATOM 767 C CA . VAL A 1 98 ? -7.688 -11.667 -4.521 1.00 87.06 98 VAL A CA 1
ATOM 768 C C . VAL A 1 98 ? -6.412 -11.033 -5.066 1.00 87.06 98 VAL A C 1
ATOM 770 O O . VAL A 1 98 ? -6.495 -10.152 -5.930 1.00 87.06 98 VAL A O 1
ATOM 773 N N . ASP A 1 99 ? -5.256 -11.475 -4.564 1.00 88.06 99 ASP A N 1
ATOM 774 C CA . ASP A 1 99 ? -3.927 -10.940 -4.876 1.00 88.06 99 ASP A CA 1
ATOM 775 C C . ASP A 1 99 ? -3.864 -9.411 -4.720 1.00 88.06 99 ASP A C 1
ATOM 777 O O . ASP A 1 99 ? -3.370 -8.680 -5.574 1.00 88.06 99 ASP A O 1
ATOM 781 N N . PHE A 1 100 ? -4.474 -8.910 -3.640 1.00 91.75 100 PHE A N 1
ATOM 782 C CA . PHE A 1 100 ? -4.573 -7.486 -3.306 1.00 91.75 100 PHE A CA 1
ATOM 783 C C . PHE A 1 100 ? -5.216 -6.601 -4.391 1.00 91.75 100 PHE A C 1
ATOM 785 O O . PHE A 1 100 ? -5.137 -5.373 -4.326 1.00 91.75 100 PHE A O 1
ATOM 792 N N . ALA A 1 101 ? -5.949 -7.185 -5.345 1.00 91.19 101 ALA A N 1
ATOM 793 C CA . ALA A 1 101 ? -6.889 -6.453 -6.189 1.00 91.19 101 ALA A CA 1
ATOM 794 C C . ALA A 1 101 ? -8.139 -6.104 -5.367 1.00 91.19 101 ALA A C 1
ATOM 796 O O . ALA A 1 101 ? -9.196 -6.724 -5.500 1.00 91.19 101 ALA A O 1
ATOM 797 N N . VAL A 1 102 ? -7.997 -5.121 -4.478 1.00 92.06 102 VAL A N 1
ATOM 798 C CA . VAL A 1 102 ? -8.917 -4.856 -3.360 1.00 92.06 102 VAL A CA 1
ATOM 799 C C . VAL A 1 102 ? -10.363 -4.534 -3.743 1.00 92.06 102 VAL A C 1
ATOM 801 O O . VAL A 1 102 ? -11.257 -4.655 -2.913 1.00 92.06 102 VAL A O 1
ATOM 804 N N . ALA A 1 103 ? -10.631 -4.171 -4.999 1.00 90.19 103 ALA A N 1
ATOM 805 C CA . ALA A 1 103 ? -11.996 -4.050 -5.518 1.00 90.19 103 ALA A CA 1
ATOM 806 C C . ALA A 1 103 ? -12.755 -5.394 -5.537 1.00 90.19 103 ALA A C 1
ATOM 808 O O . ALA A 1 103 ? -13.977 -5.408 -5.637 1.00 90.19 103 ALA A O 1
ATOM 809 N N . ARG A 1 104 ? -12.038 -6.522 -5.451 1.00 91.62 104 ARG A N 1
ATOM 810 C CA . ARG A 1 104 ? -12.597 -7.880 -5.426 1.00 91.62 104 ARG A CA 1
ATOM 811 C C . ARG A 1 104 ? -12.659 -8.483 -4.020 1.00 91.62 104 ARG A C 1
ATOM 813 O O . ARG A 1 104 ? -13.170 -9.591 -3.878 1.00 91.62 104 ARG A O 1
ATOM 820 N N . ASN A 1 105 ? -12.132 -7.805 -2.995 1.00 92.44 105 ASN A N 1
ATOM 821 C CA . ASN A 1 105 ? -12.152 -8.328 -1.630 1.00 92.44 105 ASN A CA 1
ATOM 822 C C . ASN A 1 105 ? -13.599 -8.346 -1.104 1.00 92.44 105 ASN A C 1
ATOM 824 O O . ASN A 1 105 ? -14.212 -7.303 -0.906 1.00 92.44 105 ASN A O 1
ATOM 828 N N . ALA A 1 106 ? -14.136 -9.545 -0.867 1.00 92.25 106 ALA A N 1
ATOM 829 C CA . ALA A 1 106 ? -15.507 -9.743 -0.391 1.00 92.25 106 ALA A CA 1
ATOM 830 C C . ALA A 1 106 ? -15.654 -9.685 1.143 1.00 92.25 106 ALA A C 1
ATOM 832 O O . ALA A 1 106 ? -16.764 -9.804 1.660 1.00 92.25 106 ALA A O 1
ATOM 833 N N . LYS A 1 107 ? -14.546 -9.572 1.883 1.00 91.31 107 LYS A N 1
ATOM 834 C CA . LYS A 1 107 ? -14.524 -9.477 3.350 1.00 91.31 107 LYS A CA 1
ATOM 835 C C . LYS A 1 107 ? -14.528 -8.034 3.821 1.00 91.31 107 LYS A C 1
ATOM 837 O O . LYS A 1 107 ? -15.250 -7.707 4.759 1.00 91.31 107 LYS A O 1
ATOM 842 N N . ARG A 1 108 ? -13.713 -7.191 3.186 1.00 90.56 108 ARG A N 1
ATOM 843 C CA . ARG A 1 108 ? -13.542 -5.793 3.571 1.00 90.56 108 ARG A CA 1
ATOM 844 C C . ARG A 1 108 ? -13.124 -4.943 2.389 1.00 90.56 108 ARG A C 1
ATOM 846 O O . ARG A 1 108 ? -12.252 -5.324 1.614 1.00 90.56 108 ARG A O 1
ATOM 853 N N . ASP A 1 109 ? -13.701 -3.755 2.319 1.00 92.62 109 ASP A N 1
ATOM 854 C CA . ASP A 1 109 ? -13.315 -2.769 1.328 1.00 92.62 109 ASP A CA 1
ATOM 855 C C . ASP A 1 109 ? -12.012 -2.051 1.697 1.00 92.62 109 ASP A C 1
ATOM 857 O O . ASP A 1 109 ? -11.784 -1.663 2.849 1.00 92.62 109 ASP A O 1
ATOM 861 N N . TRP A 1 110 ? -11.190 -1.818 0.673 1.00 96.50 110 TRP A N 1
ATOM 862 C CA . TRP A 1 110 ? -9.975 -1.017 0.751 1.00 96.50 110 TRP A CA 1
ATOM 863 C C . TRP A 1 110 ? -9.856 -0.105 -0.465 1.00 96.50 110 TRP A C 1
ATOM 865 O O . TRP A 1 110 ? -10.292 -0.459 -1.556 1.00 96.50 110 TRP A O 1
ATOM 875 N N . TRP A 1 111 ? -9.213 1.044 -0.286 1.00 98.00 111 TRP A N 1
ATOM 876 C CA . TRP A 1 111 ? -8.999 2.057 -1.319 1.00 98.00 111 TRP A CA 1
ATOM 877 C C . TRP A 1 111 ? -7.526 2.432 -1.427 1.00 98.00 111 TRP A C 1
ATOM 879 O O . TRP A 1 111 ? -6.719 2.082 -0.566 1.00 98.00 111 TRP A O 1
ATOM 889 N N . HIS A 1 112 ? -7.176 3.192 -2.461 1.00 98.31 112 HIS A N 1
ATOM 890 C CA . HIS A 1 112 ? -5.820 3.696 -2.656 1.00 98.31 112 HIS A CA 1
ATOM 891 C C . HIS A 1 112 ? -5.832 5.213 -2.794 1.00 98.31 112 HIS A C 1
ATOM 893 O O . HIS A 1 112 ? -6.773 5.768 -3.347 1.00 98.31 112 HIS A O 1
ATOM 899 N N . ALA A 1 113 ? -4.746 5.875 -2.396 1.00 96.69 113 ALA A N 1
ATOM 900 C CA . ALA A 1 113 ? -4.569 7.303 -2.657 1.00 96.69 113 ALA A CA 1
ATOM 901 C C . ALA A 1 113 ? -4.534 7.599 -4.175 1.00 96.69 113 ALA A C 1
ATOM 903 O O . ALA A 1 113 ? -4.014 6.781 -4.937 1.00 96.69 113 ALA A O 1
ATOM 904 N N . PRO A 1 114 ? -5.041 8.740 -4.668 1.00 96.00 114 PRO A N 1
ATOM 905 C CA . PRO A 1 114 ? -4.966 9.077 -6.086 1.00 96.00 114 PRO A CA 1
ATOM 906 C C . PRO A 1 114 ? -3.604 9.722 -6.411 1.00 96.00 114 PRO A C 1
ATOM 908 O O . PRO A 1 114 ? -2.771 9.906 -5.527 1.00 96.00 114 PRO A O 1
ATOM 911 N N . TRP A 1 115 ? -3.369 10.087 -7.676 1.00 94.94 115 TRP A N 1
ATOM 912 C CA . TRP A 1 115 ? -2.220 10.909 -8.120 1.00 94.94 115 TRP A CA 1
ATOM 913 C C . TRP A 1 115 ? -0.819 10.287 -8.041 1.00 94.94 115 TRP A C 1
ATOM 915 O O . TRP A 1 115 ? 0.163 10.925 -8.420 1.00 94.94 115 TRP A O 1
ATOM 925 N N . LEU A 1 116 ? -0.709 9.028 -7.623 1.00 96.50 116 LEU A N 1
ATOM 926 C CA . LEU A 1 116 ? 0.569 8.322 -7.514 1.00 96.50 116 LEU A CA 1
ATOM 927 C C . LEU A 1 116 ? 1.051 7.675 -8.828 1.00 96.50 116 LEU A C 1
ATOM 929 O O . LEU A 1 116 ? 2.055 6.970 -8.856 1.00 96.50 116 LEU A O 1
ATOM 933 N N . HIS A 1 117 ? 0.341 7.875 -9.936 1.00 95.06 117 HIS A N 1
ATOM 934 C CA . HIS A 1 117 ? 0.639 7.269 -11.240 1.00 95.06 117 HIS A CA 1
ATOM 935 C C . HIS A 1 11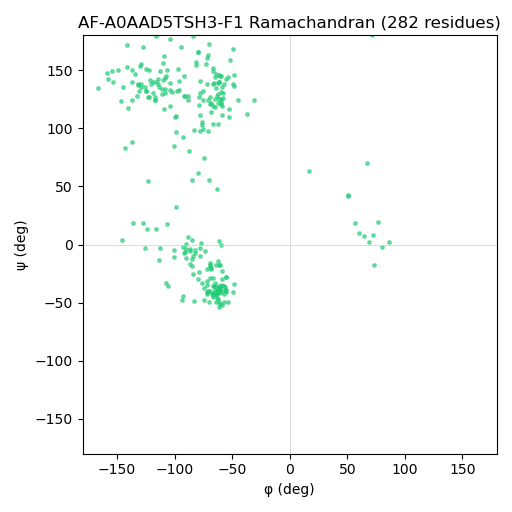7 ? 1.679 8.037 -12.065 1.00 95.06 117 HIS A C 1
ATOM 937 O O . HIS A 1 117 ? 2.152 7.509 -13.070 1.00 95.06 117 HIS A O 1
ATOM 943 N N . THR A 1 118 ? 2.025 9.267 -11.676 1.00 91.38 118 THR A N 1
ATOM 944 C CA . THR A 1 118 ? 2.846 10.174 -12.493 1.00 91.38 118 THR A CA 1
ATOM 945 C C . THR A 1 118 ? 4.354 9.904 -12.407 1.00 91.38 118 THR A C 1
ATOM 947 O O . THR A 1 118 ? 4.870 9.377 -11.425 1.00 91.38 118 THR A O 1
ATOM 950 N N . GLY A 1 119 ? 5.087 10.292 -13.454 1.00 91.06 119 GLY A N 1
ATOM 951 C CA . GLY A 1 119 ? 6.540 10.133 -13.546 1.00 91.06 119 GLY A CA 1
ATOM 952 C C . GLY A 1 119 ? 7.027 8.690 -13.736 1.00 91.06 119 GLY A C 1
ATOM 953 O O . GLY A 1 119 ? 6.256 7.733 -13.808 1.00 91.06 119 GLY A O 1
ATOM 954 N N . ARG A 1 120 ? 8.355 8.536 -13.822 1.00 91.69 120 ARG A N 1
ATOM 955 C CA . ARG A 1 120 ? 9.021 7.229 -13.996 1.00 91.69 120 ARG A CA 1
ATOM 956 C C . ARG A 1 120 ? 8.851 6.319 -12.775 1.00 91.69 120 ARG A C 1
ATOM 958 O O . ARG A 1 120 ? 8.804 5.108 -12.932 1.00 91.69 120 ARG A O 1
ATOM 965 N N . GLY A 1 121 ? 8.716 6.903 -11.584 1.00 94.38 121 GLY A N 1
ATOM 966 C CA . GLY A 1 121 ? 8.451 6.188 -10.332 1.00 94.38 121 GLY A CA 1
ATOM 967 C C . GLY A 1 121 ? 6.967 5.932 -10.040 1.00 94.38 121 GLY A C 1
ATOM 968 O O . GLY A 1 121 ? 6.653 5.296 -9.037 1.00 94.38 121 GLY A O 1
ATOM 969 N N . GLY A 1 122 ? 6.053 6.433 -10.877 1.00 95.25 122 GLY A N 1
ATOM 970 C CA . GLY A 1 122 ? 4.614 6.300 -10.660 1.00 95.25 122 GLY A CA 1
ATOM 971 C C . GLY A 1 122 ? 4.106 4.879 -10.879 1.00 95.25 122 GLY A C 1
ATOM 972 O O . GLY A 1 122 ? 4.787 4.073 -11.505 1.00 95.25 122 GLY A O 1
ATOM 973 N N . ARG A 1 123 ? 2.905 4.589 -10.379 1.00 96.00 123 ARG A N 1
ATOM 974 C CA . ARG A 1 123 ? 2.272 3.258 -10.351 1.00 96.00 123 ARG A CA 1
ATOM 975 C C . ARG A 1 123 ? 2.621 2.320 -11.499 1.00 96.00 123 ARG A C 1
ATOM 977 O O . ARG A 1 123 ? 2.367 2.637 -12.662 1.00 96.00 123 ARG A O 1
ATOM 984 N N . ASP A 1 124 ? 3.109 1.135 -11.164 1.00 94.81 124 ASP A N 1
ATOM 985 C CA . ASP A 1 124 ? 3.179 0.019 -12.094 1.00 94.81 124 ASP A CA 1
ATOM 986 C C . ASP A 1 124 ? 1.751 -0.408 -12.518 1.00 94.81 124 ASP A C 1
ATOM 988 O O . ASP A 1 124 ? 0.806 -0.282 -11.733 1.00 94.81 124 ASP A O 1
ATOM 992 N N . PRO A 1 125 ? 1.560 -0.873 -13.762 1.00 92.56 125 PRO A N 1
ATOM 993 C CA . PRO A 1 125 ? 0.240 -1.168 -14.303 1.00 92.56 125 PRO A CA 1
ATOM 994 C C . PRO A 1 125 ? -0.299 -2.547 -13.904 1.00 92.56 125 PRO A C 1
ATOM 996 O O . PRO A 1 125 ? -1.446 -2.846 -14.213 1.00 92.56 125 PRO A O 1
ATOM 999 N N . LEU A 1 126 ? 0.496 -3.393 -13.249 1.00 91.31 126 LEU A N 1
ATOM 1000 C CA . LEU A 1 126 ? 0.112 -4.743 -12.847 1.00 91.31 126 LEU A CA 1
ATOM 1001 C C . LEU A 1 126 ? -0.436 -4.752 -11.414 1.00 91.31 126 LEU A C 1
ATOM 1003 O O . LEU A 1 126 ? -1.529 -5.268 -11.200 1.00 91.31 126 LEU A O 1
ATOM 1007 N N . HIS A 1 127 ? 0.264 -4.117 -10.467 1.00 92.81 127 HIS A N 1
ATOM 1008 C CA . HIS A 1 127 ? -0.068 -4.158 -9.033 1.00 92.81 127 HIS A CA 1
ATOM 1009 C C . HIS A 1 127 ? -0.231 -2.771 -8.376 1.00 92.81 127 HIS A C 1
ATOM 1011 O O . HIS A 1 127 ? -0.600 -2.681 -7.204 1.00 92.81 127 HIS A O 1
ATOM 1017 N N . GLY A 1 128 ? -0.005 -1.677 -9.113 1.00 95.00 128 GLY A N 1
ATOM 1018 C CA . GLY A 1 128 ? -0.184 -0.313 -8.603 1.00 95.00 128 GLY A CA 1
ATOM 1019 C C . GLY A 1 128 ? 0.934 0.164 -7.678 1.00 95.00 128 GLY A C 1
ATOM 1020 O O . GLY A 1 128 ? 0.738 1.120 -6.925 1.00 95.00 128 GLY A O 1
ATOM 1021 N N . LEU A 1 129 ? 2.097 -0.485 -7.727 1.00 97.12 129 LEU A N 1
ATOM 1022 C CA . LEU A 1 129 ? 3.275 -0.172 -6.936 1.00 97.12 129 LEU A CA 1
ATOM 1023 C C . LEU A 1 129 ? 3.941 1.124 -7.406 1.00 97.12 129 LEU A C 1
ATOM 1025 O O . LEU A 1 129 ? 4.161 1.338 -8.596 1.00 97.12 129 LEU A O 1
ATOM 1029 N N . THR A 1 130 ? 4.367 1.957 -6.469 1.00 97.75 130 THR A N 1
ATOM 1030 C CA . THR A 1 130 ? 5.168 3.163 -6.703 1.00 97.75 130 THR A CA 1
ATOM 1031 C C . THR A 1 130 ? 6.604 2.951 -6.262 1.00 97.75 130 THR A C 1
ATOM 1033 O O . THR A 1 130 ? 6.845 2.206 -5.313 1.00 97.75 130 THR A O 1
ATOM 1036 N N . GLN A 1 131 ? 7.553 3.624 -6.910 1.00 97.50 131 GLN A N 1
ATOM 1037 C CA . GLN A 1 131 ? 8.959 3.535 -6.536 1.00 97.50 131 GLN A CA 1
ATOM 1038 C C . GLN A 1 131 ? 9.164 4.105 -5.136 1.00 97.50 131 GLN A C 1
ATOM 1040 O O . GLN A 1 131 ? 8.688 5.194 -4.821 1.00 97.50 131 GLN A O 1
ATOM 1045 N N . GLU A 1 132 ? 9.918 3.381 -4.326 1.00 96.50 132 GLU A N 1
ATOM 1046 C CA . GLU A 1 132 ? 10.262 3.758 -2.963 1.00 96.50 132 GLU A CA 1
ATOM 1047 C C . GLU A 1 132 ? 11.769 3.967 -2.818 1.00 96.50 132 GLU A C 1
ATOM 1049 O O . GLU A 1 132 ? 12.549 3.815 -3.769 1.00 96.50 132 GLU A O 1
ATOM 1054 N N . ARG A 1 133 ? 12.199 4.336 -1.603 1.00 95.44 133 ARG A N 1
ATOM 1055 C CA . ARG A 1 133 ? 13.625 4.440 -1.302 1.00 95.44 133 ARG A CA 1
ATOM 1056 C C . ARG A 1 133 ? 14.294 3.075 -1.536 1.00 95.44 133 ARG A C 1
ATOM 1058 O O . ARG A 1 133 ? 13.999 2.116 -0.821 1.00 95.44 133 ARG A O 1
ATOM 1065 N N . PRO A 1 134 ? 15.262 3.000 -2.454 1.00 95.88 134 PRO A N 1
ATOM 1066 C CA . PRO A 1 134 ? 15.985 1.772 -2.744 1.00 95.88 134 PRO A CA 1
ATOM 1067 C C . PRO A 1 134 ? 16.855 1.339 -1.560 1.00 95.88 134 PRO A C 1
ATOM 1069 O O . PRO A 1 134 ? 17.362 2.180 -0.804 1.00 95.88 134 PRO A O 1
ATOM 1072 N N . ILE A 1 135 ? 17.073 0.030 -1.458 1.00 94.62 135 ILE A N 1
ATOM 1073 C CA . ILE A 1 135 ? 17.970 -0.581 -0.476 1.00 94.62 135 ILE A CA 1
ATOM 1074 C C . ILE A 1 135 ? 19.410 -0.340 -0.939 1.00 94.62 135 ILE A C 1
ATOM 1076 O O . ILE A 1 135 ? 19.768 -0.652 -2.081 1.00 94.62 135 ILE A O 1
ATOM 1080 N N . GLN A 1 136 ? 20.220 0.272 -0.078 1.00 96.12 136 GLN A N 1
ATOM 1081 C CA . GLN A 1 136 ? 21.630 0.550 -0.346 1.00 96.12 136 GLN A CA 1
ATOM 1082 C C . GLN A 1 136 ? 22.455 -0.738 -0.279 1.00 96.12 136 GLN A C 1
ATOM 1084 O O . GLN A 1 136 ? 22.027 -1.682 0.382 1.00 96.12 136 GLN A O 1
ATOM 1089 N N . PRO A 1 137 ? 23.614 -0.817 -0.957 1.00 96.25 137 PRO A N 1
ATOM 1090 C CA . PRO A 1 137 ? 24.531 -1.943 -0.798 1.00 96.25 137 PRO A CA 1
ATOM 1091 C C . PRO A 1 137 ? 24.799 -2.252 0.676 1.00 96.25 137 PRO A C 1
ATOM 1093 O O . PRO A 1 137 ? 25.038 -1.334 1.461 1.00 96.25 137 PRO A O 1
ATOM 1096 N N . TYR A 1 138 ? 24.785 -3.536 1.026 1.00 94.25 138 TYR A N 1
ATOM 1097 C CA . TYR A 1 138 ? 25.051 -4.050 2.372 1.00 94.25 138 TYR A CA 1
ATOM 1098 C C . TYR A 1 138 ? 24.044 -3.645 3.456 1.00 94.25 138 TYR A C 1
ATOM 1100 O O . TYR A 1 138 ? 24.273 -3.924 4.631 1.00 94.25 138 TYR A O 1
ATOM 1108 N N . GLU A 1 139 ? 22.934 -2.992 3.100 1.00 90.44 139 GLU A N 1
ATOM 1109 C CA . GLU A 1 139 ? 21.993 -2.457 4.089 1.00 90.44 139 GLU A CA 1
ATOM 1110 C C . GLU A 1 139 ? 21.198 -3.570 4.784 1.00 90.44 139 GLU A C 1
ATOM 1112 O O . GLU A 1 139 ? 21.028 -3.531 6.000 1.00 90.44 139 GLU A O 1
ATOM 1117 N N . LEU A 1 140 ? 20.728 -4.567 4.024 1.00 86.44 140 LEU A N 1
ATOM 1118 C CA . LEU A 1 140 ? 19.927 -5.680 4.560 1.00 86.44 140 LEU A CA 1
ATOM 1119 C C . LEU A 1 140 ? 20.631 -7.042 4.488 1.00 86.44 140 LEU A C 1
ATOM 1121 O O . LEU A 1 140 ? 20.174 -8.000 5.109 1.00 86.44 140 LEU A O 1
ATOM 1125 N N . SER A 1 141 ? 21.726 -7.156 3.733 1.00 88.38 141 SER A N 1
ATOM 1126 C CA . SER A 1 141 ? 22.547 -8.368 3.665 1.00 88.38 141 SER A CA 1
ATOM 1127 C C . SER A 1 141 ? 23.956 -8.044 3.183 1.00 88.38 141 SER A C 1
ATOM 1129 O O . SER A 1 141 ? 24.138 -7.251 2.265 1.00 88.38 141 SER A O 1
ATOM 1131 N N . ASP A 1 142 ? 24.947 -8.730 3.746 1.00 93.81 142 ASP A N 1
ATOM 1132 C CA . ASP A 1 142 ? 26.349 -8.711 3.319 1.00 93.81 142 ASP A CA 1
ATOM 1133 C C . ASP A 1 142 ? 26.579 -9.220 1.879 1.00 93.81 142 ASP A C 1
ATOM 1135 O O . ASP A 1 142 ? 27.617 -8.920 1.290 1.00 93.81 142 ASP A O 1
ATOM 1139 N N . ARG A 1 143 ? 25.609 -9.941 1.296 1.00 95.38 143 ARG A N 1
ATOM 1140 C CA . ARG A 1 143 ? 25.648 -10.478 -0.079 1.00 95.38 143 ARG A CA 1
ATOM 1141 C C . ARG A 1 143 ? 25.073 -9.535 -1.132 1.00 95.38 143 ARG A C 1
ATOM 1143 O O . ARG A 1 143 ? 25.225 -9.768 -2.331 1.00 95.38 143 ARG A O 1
ATOM 1150 N N . GLN A 1 144 ? 24.398 -8.470 -0.715 1.00 94.19 144 GLN A N 1
ATOM 1151 C CA . GLN A 1 144 ? 23.807 -7.510 -1.634 1.00 94.19 144 GLN A CA 1
ATOM 1152 C C . GLN A 1 144 ? 24.784 -6.355 -1.901 1.00 94.19 144 GLN A C 1
ATOM 1154 O O . GLN A 1 144 ? 24.798 -5.335 -1.217 1.00 94.19 144 GLN A O 1
ATOM 1159 N N . HIS A 1 145 ? 25.582 -6.503 -2.958 1.00 96.31 145 HIS A N 1
ATOM 1160 C CA . HIS A 1 145 ? 26.638 -5.549 -3.328 1.00 96.31 145 HIS A CA 1
ATOM 1161 C C . HIS A 1 145 ? 26.162 -4.359 -4.179 1.00 96.31 145 HIS A C 1
ATOM 1163 O O . HIS A 1 145 ? 26.865 -3.355 -4.290 1.00 96.31 145 HIS A O 1
ATOM 1169 N N . ARG A 1 146 ? 24.988 -4.460 -4.811 1.00 95.31 146 ARG A N 1
ATOM 1170 C CA . ARG A 1 146 ? 24.399 -3.399 -5.646 1.00 95.31 146 ARG A CA 1
ATOM 1171 C C . ARG A 1 146 ? 23.179 -2.808 -4.977 1.00 95.31 146 ARG A C 1
ATOM 1173 O O . ARG A 1 146 ? 22.499 -3.497 -4.238 1.00 95.31 146 ARG A O 1
ATOM 1180 N N . LYS A 1 147 ? 22.828 -1.576 -5.314 1.00 95.56 147 LYS A N 1
ATOM 1181 C CA . LYS A 1 147 ? 21.539 -0.988 -4.948 1.00 95.56 147 LYS A CA 1
ATOM 1182 C C . LYS A 1 147 ? 20.380 -1.848 -5.479 1.00 95.56 147 LYS A C 1
ATOM 1184 O O . LYS A 1 147 ? 20.445 -2.317 -6.613 1.00 95.56 147 LYS A O 1
ATOM 1189 N N . ALA A 1 148 ? 19.335 -2.043 -4.677 1.00 96.00 148 ALA A N 1
ATOM 1190 C CA . ALA A 1 148 ? 18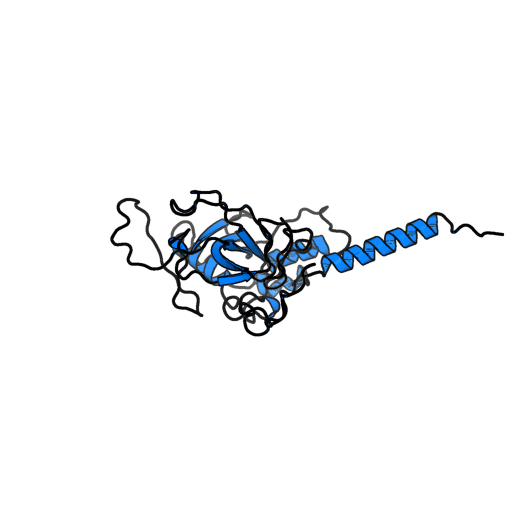.128 -2.756 -5.095 1.00 96.00 148 ALA A CA 1
ATOM 1191 C C . ALA A 1 148 ? 16.920 -1.817 -5.058 1.00 96.00 148 ALA A C 1
ATOM 1193 O O . ALA A 1 148 ? 16.653 -1.169 -4.041 1.00 96.00 148 ALA A O 1
ATOM 1194 N N . GLN A 1 149 ? 16.188 -1.727 -6.169 1.00 97.00 149 GLN A N 1
ATOM 1195 C CA . GLN A 1 149 ? 14.954 -0.949 -6.208 1.00 97.00 149 GLN A CA 1
ATOM 1196 C C . GLN A 1 149 ? 13.894 -1.551 -5.294 1.00 97.00 149 GLN A C 1
ATOM 1198 O O . GLN A 1 149 ? 13.754 -2.772 -5.203 1.00 97.00 149 GLN A O 1
ATOM 1203 N N . THR A 1 150 ? 13.112 -0.673 -4.676 1.00 97.62 150 THR A N 1
ATOM 1204 C CA . THR A 1 150 ? 11.940 -1.044 -3.896 1.00 97.62 150 THR A CA 1
ATOM 1205 C C . THR A 1 150 ? 10.700 -0.361 -4.448 1.00 97.62 150 THR A C 1
ATOM 1207 O O . THR A 1 150 ? 10.770 0.714 -5.050 1.00 97.62 150 THR A O 1
ATOM 1210 N N . TRP A 1 151 ? 9.570 -1.035 -4.284 1.00 98.19 151 TRP A N 1
ATOM 1211 C CA . TRP A 1 151 ? 8.298 -0.680 -4.891 1.00 98.19 151 TRP A CA 1
ATOM 1212 C C . TRP A 1 151 ? 7.173 -1.022 -3.924 1.00 98.19 151 TRP A C 1
ATOM 1214 O O . TRP A 1 151 ? 7.200 -2.099 -3.332 1.00 98.19 151 TRP A O 1
ATOM 1224 N N . ALA A 1 152 ? 6.198 -0.132 -3.744 1.00 98.19 152 ALA A N 1
ATOM 1225 C CA . ALA A 1 152 ? 5.155 -0.336 -2.744 1.00 98.19 152 ALA A CA 1
ATOM 1226 C C . ALA A 1 152 ? 3.761 0.093 -3.177 1.00 98.19 152 ALA A C 1
ATOM 1228 O O . ALA A 1 152 ? 3.606 1.030 -3.951 1.00 98.19 152 ALA A O 1
ATOM 1229 N N . CYS A 1 153 ? 2.743 -0.547 -2.606 1.00 98.06 153 CYS A N 1
ATOM 1230 C CA . CYS A 1 153 ? 1.351 -0.126 -2.733 1.00 98.06 153 CYS A CA 1
ATOM 1231 C C . CYS A 1 153 ? 0.732 0.034 -1.342 1.00 98.06 153 CYS A C 1
ATOM 1233 O O . CYS A 1 153 ? 0.965 -0.791 -0.456 1.00 98.06 153 CYS A O 1
ATOM 1235 N N . GLY A 1 154 ? -0.010 1.127 -1.155 1.00 98.06 154 GLY A N 1
ATOM 1236 C CA . GLY A 1 154 ? -0.684 1.479 0.091 1.00 98.06 154 GLY A CA 1
ATOM 1237 C C . GLY A 1 154 ? -2.201 1.350 -0.022 1.00 98.06 154 GLY A C 1
ATOM 1238 O O . GLY A 1 154 ? -2.787 1.734 -1.037 1.00 98.06 154 GLY A O 1
ATOM 1239 N N . TYR A 1 155 ? -2.823 0.871 1.050 1.00 98.50 155 TYR A N 1
ATOM 1240 C CA . TYR A 1 155 ? -4.236 0.521 1.132 1.00 98.50 155 TYR A CA 1
ATOM 1241 C C . TYR A 1 155 ? -4.874 1.175 2.358 1.00 98.50 155 TYR A C 1
ATOM 1243 O O . TYR A 1 155 ? -4.315 1.140 3.453 1.00 98.50 155 TYR A O 1
ATOM 1251 N N . PHE A 1 156 ? -6.058 1.750 2.175 1.00 98.12 156 PHE A N 1
ATOM 1252 C CA . PHE A 1 156 ? -6.806 2.496 3.186 1.00 98.12 156 PHE A CA 1
ATOM 1253 C C . PHE A 1 156 ? -8.120 1.773 3.465 1.00 98.12 156 PHE A C 1
ATOM 1255 O O . PHE A 1 156 ? -8.884 1.544 2.528 1.00 98.12 156 PHE A O 1
ATOM 1262 N N . ASN A 1 157 ? -8.403 1.415 4.719 1.00 95.88 157 ASN A N 1
ATOM 1263 C CA . ASN A 1 157 ? -9.723 0.886 5.081 1.00 95.88 157 ASN A CA 1
ATOM 1264 C C . ASN A 1 157 ? -10.796 1.992 5.003 1.00 95.88 157 ASN A C 1
ATOM 1266 O O . ASN A 1 157 ? -10.468 3.165 4.842 1.00 95.88 157 ASN A O 1
ATOM 1270 N N . ALA A 1 158 ? -12.079 1.648 5.147 1.00 94.69 158 ALA A N 1
ATOM 1271 C CA . ALA A 1 158 ? -13.175 2.608 4.964 1.00 94.69 158 ALA A CA 1
ATOM 1272 C C . ALA A 1 158 ? -13.061 3.902 5.809 1.00 94.69 158 ALA A C 1
ATOM 1274 O O . ALA A 1 158 ? -13.143 4.984 5.218 1.00 94.69 158 ALA A O 1
ATOM 1275 N N . PRO A 1 159 ? -12.808 3.857 7.138 1.00 92.81 159 PRO A N 1
ATOM 1276 C CA . PRO A 1 159 ? -12.612 5.073 7.925 1.00 92.81 159 PRO A CA 1
ATOM 1277 C C . PRO A 1 159 ? -11.466 5.937 7.392 1.00 92.81 159 PRO A C 1
ATOM 1279 O O . PRO A 1 159 ? -11.640 7.146 7.244 1.00 92.81 159 PRO A O 1
ATOM 1282 N N . ALA A 1 160 ? -10.338 5.329 7.010 1.00 94.62 160 ALA A N 1
ATOM 1283 C CA . ALA A 1 160 ? -9.207 6.064 6.456 1.00 94.62 160 ALA A CA 1
ATOM 1284 C C . ALA A 1 160 ? -9.495 6.629 5.055 1.00 94.62 160 ALA A C 1
ATOM 1286 O O . ALA A 1 160 ? -9.157 7.773 4.753 1.00 94.62 160 ALA A O 1
ATOM 1287 N N . ALA A 1 161 ? -10.172 5.856 4.211 1.00 95.69 161 ALA A N 1
ATOM 1288 C CA . ALA A 1 161 ? -10.550 6.234 2.857 1.00 95.69 161 ALA A CA 1
ATOM 1289 C C . ALA A 1 161 ? -11.547 7.401 2.830 1.00 95.69 161 ALA A C 1
ATOM 1291 O O . ALA A 1 161 ? -11.462 8.247 1.945 1.00 95.69 161 ALA A O 1
ATOM 1292 N N . SER A 1 162 ? -12.437 7.516 3.820 1.00 93.44 162 SER A N 1
ATOM 1293 C CA . SER A 1 162 ? -13.360 8.657 3.917 1.00 93.44 162 SER A CA 1
ATOM 1294 C C . SER A 1 162 ? -12.656 10.007 4.019 1.00 93.44 162 SER A C 1
ATOM 1296 O O . SER A 1 162 ? -13.167 11.015 3.538 1.00 93.44 162 SER A O 1
ATOM 1298 N N . VAL A 1 163 ? -11.457 10.031 4.605 1.00 93.19 163 VAL A N 1
ATOM 1299 C CA . VAL A 1 163 ? -10.636 11.237 4.717 1.00 93.19 163 VAL A CA 1
ATOM 1300 C C . VAL A 1 163 ? -10.153 11.661 3.336 1.00 93.19 163 VAL A C 1
ATOM 1302 O O . VAL A 1 163 ? -10.238 12.834 2.984 1.00 93.19 163 VAL A O 1
ATOM 1305 N N . LEU A 1 164 ? -9.732 10.692 2.516 1.00 94.44 164 LEU A N 1
ATOM 1306 C CA . LEU A 1 164 ? -9.433 10.925 1.105 1.00 94.44 164 LEU A CA 1
ATOM 1307 C C . LEU A 1 164 ? -10.700 11.401 0.36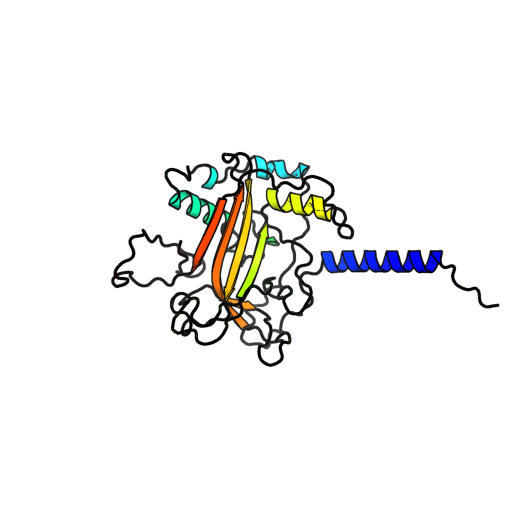7 1.00 94.44 164 LEU A C 1
ATOM 1309 O O . LEU A 1 164 ? -10.636 12.337 -0.423 1.00 94.44 164 LEU A O 1
ATOM 1313 N N . GLY A 1 165 ? -11.869 10.840 0.684 1.00 93.19 165 GLY A N 1
ATOM 1314 C CA . GLY A 1 165 ? -13.163 11.295 0.164 1.00 93.19 165 GLY A CA 1
ATOM 1315 C C . GLY A 1 165 ? -13.500 12.753 0.492 1.00 93.19 165 GLY A C 1
ATOM 1316 O O . GLY A 1 165 ? -14.084 13.439 -0.343 1.00 93.19 165 GLY A O 1
ATOM 1317 N N . LYS A 1 166 ? -13.097 13.253 1.667 1.00 91.75 166 LYS A N 1
ATOM 1318 C CA . LYS A 1 166 ? -13.228 14.676 2.026 1.00 91.75 166 LYS A CA 1
ATOM 1319 C C . LYS A 1 166 ? -12.274 15.543 1.212 1.00 91.75 166 LYS A C 1
ATOM 1321 O O . LYS A 1 166 ? -12.724 16.503 0.593 1.00 91.75 166 LYS A O 1
ATOM 1326 N N . ILE A 1 167 ? -10.994 15.163 1.162 1.00 93.25 167 ILE A N 1
ATOM 1327 C CA . ILE A 1 167 ? -9.960 15.912 0.435 1.00 93.25 167 ILE A CA 1
ATOM 1328 C C . ILE A 1 167 ? -10.325 16.018 -1.042 1.00 93.25 167 ILE A C 1
ATOM 1330 O O . ILE A 1 167 ? -10.365 17.106 -1.601 1.00 93.25 167 ILE A O 1
ATOM 1334 N N . TRP A 1 168 ? -10.625 14.893 -1.685 1.00 93.44 168 TRP A N 1
ATOM 1335 C CA . TRP A 1 168 ? -10.931 14.830 -3.113 1.00 93.44 168 TRP A CA 1
ATOM 1336 C C . TRP A 1 168 ? -12.435 14.784 -3.394 1.00 93.44 168 TRP A C 1
ATOM 1338 O O . TRP A 1 168 ? -12.857 14.197 -4.391 1.00 93.44 168 TRP A O 1
ATOM 1348 N N . LYS A 1 169 ? -13.248 15.440 -2.552 1.00 91.69 169 LYS A N 1
ATOM 1349 C CA . LYS A 1 169 ? -14.686 15.617 -2.812 1.00 91.69 169 LYS A CA 1
ATOM 1350 C C . LYS A 1 169 ? -14.919 16.270 -4.174 1.00 91.69 169 LYS A C 1
ATOM 1352 O O . LYS A 1 169 ? -15.808 15.860 -4.919 1.00 91.69 169 LYS A O 1
ATOM 1357 N N . ASP A 1 170 ? -14.096 17.266 -4.502 1.00 92.81 170 ASP A N 1
ATOM 1358 C CA . ASP A 1 170 ? -13.883 17.698 -5.878 1.00 92.81 170 ASP A CA 1
ATOM 1359 C C . ASP A 1 170 ? -12.565 17.088 -6.395 1.00 92.81 170 ASP A C 1
ATOM 1361 O O . ASP A 1 170 ? -11.486 17.500 -5.956 1.00 92.81 170 ASP A O 1
ATOM 1365 N N . PRO A 1 171 ? -12.604 16.123 -7.334 1.00 91.56 171 PRO A N 1
ATOM 1366 C CA . PRO A 1 171 ? -11.403 15.435 -7.805 1.00 91.56 171 PRO A CA 1
ATOM 1367 C C . PRO A 1 171 ? -10.395 16.367 -8.493 1.00 91.56 171 PRO A C 1
ATOM 1369 O O . PRO A 1 171 ? -9.245 15.978 -8.692 1.00 91.56 171 PRO A O 1
ATOM 1372 N N . THR A 1 172 ? -10.794 17.587 -8.863 1.00 93.00 172 THR A N 1
ATOM 1373 C CA . THR A 1 172 ? -9.921 18.574 -9.516 1.00 93.00 172 THR A CA 1
ATOM 1374 C C . THR A 1 172 ? -9.381 19.644 -8.576 1.00 93.00 172 THR A C 1
ATOM 1376 O O . THR A 1 172 ? -8.509 20.421 -8.974 1.00 93.00 172 THR A O 1
ATOM 1379 N N . ARG A 1 173 ? -9.911 19.720 -7.354 1.00 92.00 173 ARG A N 1
ATOM 1380 C CA . ARG A 1 173 ? -9.593 20.768 -6.391 1.00 92.00 173 ARG A CA 1
ATOM 1381 C C . ARG A 1 173 ? -9.571 20.158 -4.990 1.00 92.00 173 ARG A C 1
ATOM 1383 O O . ARG A 1 173 ? -10.588 20.230 -4.303 1.00 92.00 173 ARG A O 1
ATOM 1390 N N . PRO A 1 174 ? -8.441 19.539 -4.590 1.00 91.94 174 PRO A N 1
ATOM 1391 C CA . PRO A 1 174 ? -8.330 18.950 -3.269 1.00 91.94 174 PRO A CA 1
ATOM 1392 C C . PRO A 1 174 ? -8.528 20.025 -2.202 1.00 91.94 174 PRO A C 1
ATOM 1394 O O . PRO A 1 174 ? -7.922 21.096 -2.282 1.00 91.94 174 PRO A O 1
ATOM 1397 N N . ASP A 1 175 ? -9.377 19.729 -1.229 1.00 90.94 175 ASP A N 1
ATOM 1398 C CA . ASP A 1 175 ? -9.695 20.620 -0.126 1.00 90.94 175 ASP A CA 1
ATOM 1399 C C . ASP A 1 175 ? -8.982 20.158 1.146 1.00 90.94 175 ASP A C 1
ATOM 1401 O O . ASP A 1 175 ? -9.159 19.033 1.614 1.00 90.94 175 ASP A O 1
ATOM 1405 N N . VAL A 1 176 ? -8.132 21.034 1.675 1.00 88.31 176 VAL A N 1
ATOM 1406 C CA . VAL A 1 176 ? -7.374 20.820 2.911 1.00 88.31 176 VAL A CA 1
ATOM 1407 C C . VAL A 1 176 ? -7.564 21.968 3.900 1.00 88.31 176 VAL A C 1
ATOM 1409 O O . VAL A 1 176 ? -6.727 22.162 4.778 1.00 88.31 176 VAL A O 1
ATOM 1412 N N . THR A 1 177 ? -8.623 22.771 3.731 1.00 83.25 177 THR A N 1
ATOM 1413 C CA . THR A 1 177 ? -8.867 23.929 4.603 1.00 83.25 177 THR A CA 1
ATOM 1414 C C . THR A 1 177 ? -9.469 23.547 5.950 1.00 83.25 177 THR A C 1
ATO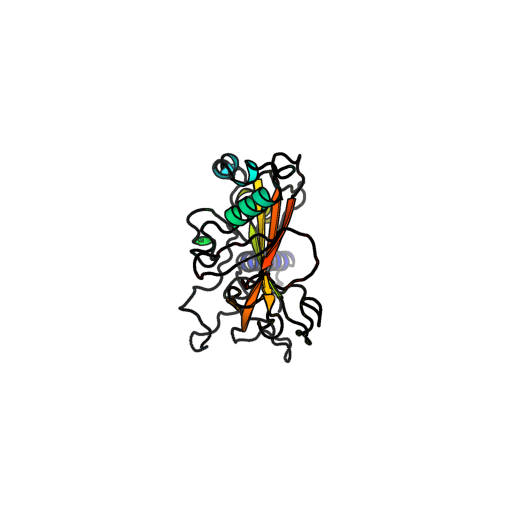M 1416 O O . THR A 1 177 ? -9.301 24.292 6.912 1.00 83.25 177 THR A O 1
ATOM 1419 N N . ASP A 1 178 ? -10.137 22.395 6.026 1.00 77.62 178 ASP A N 1
ATOM 1420 C CA . ASP A 1 178 ? -10.609 21.821 7.284 1.00 77.62 178 ASP A CA 1
ATOM 1421 C C . ASP A 1 178 ? -9.483 21.062 7.998 1.00 77.62 178 ASP A C 1
ATOM 1423 O O . ASP A 1 178 ? -8.539 20.570 7.375 1.00 77.62 178 ASP A O 1
ATOM 1427 N N . GLU A 1 179 ? -9.600 20.896 9.316 1.00 76.69 179 GLU A N 1
ATOM 1428 C CA . GLU A 1 179 ? -8.719 19.987 10.042 1.00 76.69 179 GLU A CA 1
ATOM 1429 C C . GLU A 1 179 ? -8.997 18.534 9.620 1.00 76.69 179 GLU A C 1
ATOM 1431 O O . GLU A 1 179 ? -9.990 17.900 9.993 1.00 76.69 179 GLU A O 1
ATOM 1436 N N . ILE A 1 180 ? -8.099 17.995 8.800 1.00 84.12 180 ILE A N 1
ATOM 1437 C CA . ILE A 1 180 ? -8.194 16.637 8.276 1.00 84.12 180 ILE A CA 1
ATOM 1438 C C . ILE A 1 180 ? -7.628 15.667 9.310 1.00 84.12 180 ILE A C 1
ATOM 1440 O O . ILE A 1 180 ? -6.421 15.429 9.386 1.00 84.12 180 ILE A O 1
ATOM 1444 N N . PHE A 1 181 ? -8.521 15.044 10.075 1.00 87.75 181 PHE A N 1
ATOM 1445 C CA . PHE A 1 181 ? -8.167 13.945 10.963 1.00 87.75 181 PHE A CA 1
ATOM 1446 C C . PHE A 1 181 ? -8.741 12.621 10.485 1.00 87.75 181 PHE A C 1
ATOM 1448 O O . PHE A 1 181 ? -9.932 12.484 10.207 1.00 87.75 181 PHE A O 1
ATOM 1455 N N . PHE A 1 182 ? -7.881 11.608 10.492 1.00 91.06 182 PHE A N 1
ATOM 1456 C CA . PHE A 1 182 ? -8.313 10.221 10.434 1.00 91.06 182 PHE A CA 1
ATOM 1457 C C . PHE A 1 182 ? -9.143 9.882 11.677 1.00 91.06 182 PHE A C 1
ATOM 1459 O O . PHE A 1 182 ? -8.668 10.156 12.787 1.00 91.06 182 PHE A O 1
ATOM 1466 N N . PRO A 1 183 ? -10.357 9.324 11.528 1.00 90.00 183 PRO A N 1
ATOM 1467 C CA . PRO A 1 183 ? -11.171 8.907 12.665 1.00 90.00 183 PRO A CA 1
ATOM 1468 C C . PRO A 1 183 ? -10.592 7.649 13.341 1.00 90.00 183 PRO A C 1
ATOM 1470 O O . PRO A 1 183 ? -9.807 6.920 12.719 1.00 90.00 183 PRO A O 1
ATOM 1473 N N . PRO A 1 184 ? -10.967 7.366 14.602 1.00 90.44 184 PRO A N 1
ATOM 1474 C CA . PRO A 1 184 ? -10.718 6.071 15.233 1.00 90.44 184 PRO A CA 1
ATOM 1475 C C . PRO A 1 184 ? -11.143 4.890 14.347 1.00 90.44 184 PRO A C 1
ATOM 1477 O O . PRO A 1 184 ? -12.093 4.994 13.574 1.00 90.44 184 PRO A O 1
ATOM 1480 N N . GLY A 1 185 ? -10.407 3.781 14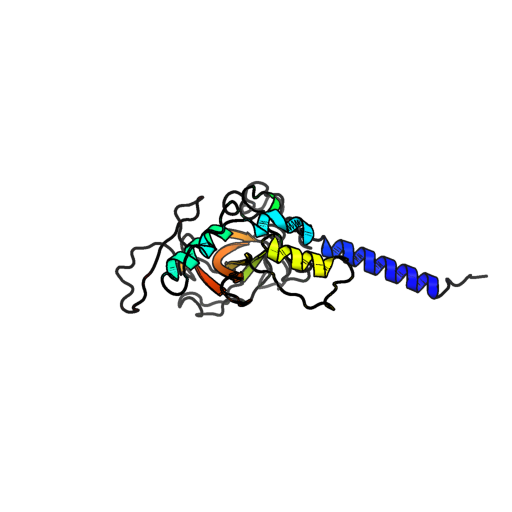.426 1.00 91.25 185 GLY A N 1
ATOM 1481 C CA . GLY A 1 185 ? -10.602 2.613 13.562 1.00 91.25 185 GLY A CA 1
ATOM 1482 C C . GLY A 1 185 ? -9.971 2.746 12.170 1.00 91.25 185 GLY A C 1
ATOM 1483 O O . GLY A 1 185 ? -10.015 1.800 11.386 1.00 91.25 185 GLY A O 1
ATOM 1484 N N . SER A 1 186 ? -9.354 3.888 11.840 1.00 94.31 186 SER A N 1
ATOM 1485 C CA . SER A 1 186 ? -8.563 4.028 10.610 1.00 94.31 186 SER A CA 1
ATOM 1486 C C . SER A 1 186 ? -7.372 3.076 10.623 1.00 94.31 186 SER A C 1
ATOM 1488 O O . SER A 1 186 ? -6.593 3.060 11.575 1.00 94.31 186 SER A O 1
ATOM 1490 N N . VAL A 1 187 ? -7.211 2.321 9.540 1.00 96.44 187 VAL A N 1
ATOM 1491 C CA . VAL A 1 187 ? -6.080 1.427 9.300 1.00 96.44 187 VAL A CA 1
ATOM 1492 C C . VAL A 1 187 ? -5.579 1.664 7.886 1.00 96.44 187 VAL A C 1
ATOM 1494 O O . VAL A 1 187 ? -6.348 1.630 6.922 1.00 96.44 187 VAL A O 1
ATOM 1497 N N . ILE A 1 188 ? -4.278 1.899 7.776 1.00 98.19 188 ILE A N 1
ATOM 1498 C CA . ILE A 1 188 ? -3.571 2.025 6.508 1.00 98.19 188 ILE A CA 1
ATOM 1499 C C . ILE A 1 188 ? -2.442 1.008 6.542 1.00 98.19 188 ILE A C 1
ATOM 1501 O O . ILE A 1 188 ? -1.704 0.947 7.526 1.00 98.19 188 ILE A O 1
ATOM 1505 N N . PHE A 1 189 ? -2.290 0.222 5.482 1.00 98.31 189 PHE A N 1
ATOM 1506 C CA . PHE A 1 189 ? -1.132 -0.650 5.346 1.00 98.31 189 PHE A CA 1
ATOM 1507 C C . PHE A 1 189 ? -0.458 -0.493 3.994 1.00 98.31 189 PHE A C 1
ATOM 1509 O O . PHE A 1 189 ? -1.074 -0.068 3.020 1.00 98.31 189 PHE A O 1
ATOM 1516 N N . LYS A 1 190 ? 0.827 -0.824 3.948 1.00 97.94 190 LYS A N 1
ATOM 1517 C CA . LYS A 1 190 ? 1.670 -0.751 2.765 1.00 97.94 190 LYS A CA 1
ATOM 1518 C C . LYS A 1 190 ? 2.422 -2.057 2.607 1.00 97.94 190 LYS A C 1
ATOM 1520 O O . LYS A 1 190 ? 3.030 -2.520 3.566 1.00 97.94 190 LYS A O 1
ATOM 1525 N N . LEU A 1 191 ? 2.412 -2.624 1.408 1.00 97.06 191 LEU A N 1
ATOM 1526 C CA . LEU A 1 191 ? 3.302 -3.726 1.049 1.00 97.06 191 LEU A CA 1
ATOM 1527 C C . LEU A 1 191 ? 4.500 -3.168 0.296 1.00 97.06 191 LEU A C 1
ATOM 1529 O O . LEU A 1 191 ? 4.315 -2.384 -0.630 1.00 97.06 191 LEU A O 1
ATOM 1533 N N . LEU A 1 192 ? 5.705 -3.576 0.683 1.00 97.25 192 LEU A N 1
ATOM 1534 C CA . LEU A 1 192 ? 6.966 -3.167 0.079 1.00 97.25 192 LEU A CA 1
ATOM 1535 C C . LEU A 1 192 ? 7.663 -4.390 -0.515 1.00 97.25 192 LEU A C 1
ATOM 1537 O O . LEU A 1 192 ? 7.955 -5.369 0.177 1.00 97.25 192 LEU A O 1
ATOM 1541 N N . PHE A 1 193 ? 7.968 -4.297 -1.800 1.00 97.12 193 PHE A N 1
ATOM 1542 C CA . PHE A 1 193 ? 8.661 -5.310 -2.572 1.00 97.12 193 PHE A CA 1
ATOM 1543 C C . PHE A 1 193 ? 10.046 -4.816 -2.983 1.00 97.12 193 PHE A C 1
ATOM 1545 O O . PHE A 1 193 ? 10.255 -3.622 -3.194 1.00 97.12 193 PHE A O 1
ATOM 1552 N N . SER A 1 194 ? 10.990 -5.741 -3.114 1.00 96.38 194 SER A N 1
ATOM 1553 C CA . SER A 1 194 ? 12.378 -5.490 -3.487 1.00 96.38 194 SER A CA 1
ATOM 1554 C C . SER A 1 194 ? 12.751 -6.250 -4.755 1.00 96.38 194 SER A C 1
ATOM 1556 O O . SER A 1 194 ? 12.383 -7.409 -4.933 1.00 96.38 194 SER A O 1
ATOM 1558 N N . GLN A 1 195 ? 13.541 -5.613 -5.615 1.00 95.88 195 GLN A N 1
ATOM 1559 C CA . GLN A 1 195 ? 14.176 -6.243 -6.774 1.00 95.88 195 GLN A CA 1
ATOM 1560 C C . GLN A 1 195 ? 15.355 -7.157 -6.379 1.00 95.88 195 GLN A C 1
ATOM 1562 O O . GLN A 1 195 ? 15.960 -7.800 -7.237 1.00 95.88 195 GLN A O 1
ATOM 1567 N N . ALA A 1 196 ? 15.744 -7.186 -5.102 1.00 94.25 196 ALA A N 1
ATOM 1568 C CA . ALA A 1 196 ? 16.789 -8.086 -4.637 1.00 94.25 196 ALA A CA 1
ATOM 1569 C C . ALA A 1 196 ? 16.383 -9.552 -4.851 1.00 94.25 196 ALA A C 1
ATOM 1571 O O . ALA A 1 196 ? 15.230 -9.956 -4.651 1.00 94.25 196 ALA A O 1
ATOM 1572 N N . THR A 1 197 ? 17.349 -10.355 -5.276 1.00 93.75 197 THR A N 1
ATOM 1573 C CA . THR A 1 197 ? 17.191 -11.807 -5.360 1.00 93.75 197 THR A CA 1
ATOM 1574 C C . THR A 1 197 ? 17.372 -12.462 -3.993 1.00 93.75 197 THR A C 1
ATOM 1576 O O . THR A 1 197 ? 17.885 -11.851 -3.058 1.00 93.75 197 THR A O 1
ATOM 1579 N N . SER A 1 198 ? 16.963 -13.725 -3.867 1.00 89.75 198 SER A N 1
ATOM 1580 C CA . SER A 1 198 ? 17.217 -14.504 -2.649 1.00 89.75 198 SER A CA 1
ATOM 1581 C C . SER A 1 198 ? 18.710 -14.830 -2.468 1.00 89.75 198 SER A C 1
ATOM 1583 O O . SER A 1 198 ? 19.144 -15.033 -1.343 1.00 89.75 198 SER A O 1
ATOM 1585 N N . ASP A 1 199 ? 19.517 -14.801 -3.535 1.00 92.88 199 ASP A N 1
ATOM 1586 C CA . ASP A 1 199 ? 20.977 -14.949 -3.433 1.00 92.88 199 ASP A CA 1
ATOM 1587 C C . ASP A 1 199 ? 21.624 -13.701 -2.813 1.00 92.88 199 ASP A C 1
ATOM 1589 O O . ASP A 1 199 ? 22.501 -13.805 -1.953 1.00 92.88 199 ASP A O 1
ATOM 1593 N N . GLU A 1 200 ? 21.146 -12.519 -3.216 1.00 94.12 200 GLU A N 1
ATOM 1594 C CA . GLU A 1 200 ? 21.564 -11.225 -2.665 1.00 94.12 200 GLU A CA 1
ATOM 1595 C C . GLU A 1 200 ? 21.028 -10.999 -1.246 1.00 94.12 200 GLU A C 1
ATOM 1597 O O . GLU A 1 200 ? 21.697 -10.375 -0.431 1.00 94.12 200 GLU A O 1
ATOM 1602 N N . MET A 1 201 ? 19.819 -11.482 -0.947 1.00 90.56 201 MET A N 1
ATOM 1603 C CA . MET A 1 201 ? 19.172 -11.356 0.360 1.00 90.56 201 MET A CA 1
ATOM 1604 C C . MET A 1 201 ? 18.517 -12.687 0.755 1.00 90.56 201 MET A C 1
ATOM 1606 O O . MET A 1 201 ? 17.322 -12.876 0.506 1.00 90.56 201 MET A O 1
ATOM 1610 N N . PRO A 1 202 ? 19.255 -13.595 1.423 1.00 88.50 202 PRO A N 1
ATOM 1611 C CA . PRO A 1 202 ? 18.741 -14.915 1.808 1.00 88.50 202 PRO A CA 1
ATOM 1612 C C . PRO A 1 202 ? 17.452 -14.881 2.636 1.00 88.50 202 PRO A C 1
ATOM 1614 O O . PRO A 1 202 ? 16.627 -15.782 2.532 1.00 88.50 202 PRO A O 1
ATOM 1617 N N . LEU A 1 203 ? 17.214 -13.807 3.399 1.00 82.44 203 LEU A N 1
ATOM 1618 C CA . LEU A 1 203 ? 15.964 -13.613 4.145 1.00 82.44 203 LEU A CA 1
ATOM 1619 C C . LEU A 1 203 ? 14.707 -13.592 3.251 1.00 82.44 203 LEU A C 1
ATOM 1621 O O . LEU A 1 203 ? 13.620 -13.883 3.741 1.00 82.44 203 LEU A O 1
ATOM 1625 N N . LEU A 1 204 ? 14.857 -13.285 1.955 1.00 85.81 204 LEU A N 1
ATOM 1626 C CA . LEU A 1 204 ? 13.789 -13.270 0.951 1.00 85.81 204 LEU A CA 1
ATOM 1627 C C . LEU A 1 204 ? 13.578 -14.635 0.284 1.00 85.81 204 LEU A C 1
ATOM 1629 O O . LEU A 1 204 ? 12.844 -14.736 -0.704 1.00 85.81 204 LEU A O 1
ATOM 1633 N N . GLU A 1 205 ? 14.247 -15.691 0.742 1.00 86.19 205 GLU A N 1
ATOM 1634 C CA . GLU A 1 205 ? 14.004 -17.038 0.238 1.00 86.19 205 GLU A CA 1
ATOM 1635 C C . GLU A 1 205 ? 12.539 -17.440 0.471 1.00 86.19 205 GLU A C 1
ATOM 1637 O O . GLU A 1 205 ? 11.993 -17.381 1.571 1.00 86.19 205 GLU A O 1
ATOM 1642 N N . GLY A 1 206 ? 11.855 -17.790 -0.618 1.00 82.50 206 GLY A N 1
ATOM 1643 C CA . GLY A 1 206 ? 10.429 -18.085 -0.575 1.00 82.50 206 GLY A CA 1
ATOM 1644 C C . GLY A 1 206 ? 9.512 -16.868 -0.388 1.00 82.50 206 GLY A C 1
ATOM 1645 O O . GLY A 1 206 ? 8.313 -17.069 -0.237 1.00 82.50 206 GLY A O 1
ATOM 1646 N N . ALA A 1 207 ? 9.995 -15.627 -0.444 1.00 84.62 207 ALA A N 1
ATOM 1647 C CA . ALA A 1 207 ? 9.106 -14.464 -0.413 1.00 84.62 207 ALA A CA 1
ATOM 1648 C C . ALA A 1 207 ? 8.009 -14.545 -1.493 1.00 84.62 207 ALA A C 1
ATOM 1650 O O . ALA A 1 207 ? 8.285 -15.033 -2.596 1.00 84.62 207 ALA A O 1
ATOM 1651 N N . PRO A 1 208 ? 6.775 -14.075 -1.214 1.00 87.75 208 PRO A N 1
ATOM 1652 C CA . PRO A 1 208 ? 5.804 -13.777 -2.258 1.00 87.75 208 PRO A CA 1
ATOM 1653 C C . PRO A 1 208 ? 6.438 -12.909 -3.342 1.00 87.75 208 PRO A C 1
ATOM 1655 O O . PRO A 1 208 ? 7.194 -11.982 -3.038 1.00 87.75 208 PRO A O 1
ATOM 1658 N N . VAL A 1 209 ? 6.136 -13.229 -4.598 1.00 87.69 209 VAL A N 1
ATOM 1659 C CA . VAL A 1 209 ? 6.702 -12.549 -5.760 1.00 87.69 209 VAL A CA 1
ATOM 1660 C C . VAL A 1 209 ? 5.588 -11.907 -6.561 1.00 87.69 209 VAL A C 1
ATOM 1662 O O . VAL A 1 209 ? 4.628 -12.582 -6.927 1.00 87.69 209 VAL A O 1
ATOM 1665 N N . TRP A 1 210 ? 5.770 -10.632 -6.884 1.00 90.88 210 TRP A N 1
ATOM 1666 C CA . TRP A 1 210 ? 4.988 -9.931 -7.893 1.00 90.88 210 TRP A CA 1
ATOM 1667 C C . TRP A 1 210 ? 5.867 -9.539 -9.062 1.00 90.88 210 TRP A C 1
ATOM 1669 O O . TRP A 1 210 ? 7.020 -9.151 -8.886 1.00 90.88 210 TRP A O 1
ATOM 1679 N N . ASN A 1 211 ? 5.308 -9.623 -10.261 1.00 91.25 211 ASN A N 1
ATOM 1680 C CA . ASN A 1 211 ? 5.955 -9.100 -11.450 1.00 91.25 211 ASN A CA 1
ATOM 1681 C C . ASN A 1 211 ? 5.486 -7.660 -11.649 1.00 91.25 211 ASN A C 1
ATOM 1683 O O . ASN A 1 211 ? 4.290 -7.398 -11.661 1.00 91.25 211 ASN A O 1
ATOM 1687 N N . ALA A 1 212 ? 6.420 -6.727 -11.807 1.00 91.88 212 ALA A N 1
ATOM 1688 C CA . ALA A 1 212 ? 6.112 -5.307 -11.928 1.00 91.88 212 ALA A CA 1
ATOM 1689 C C . ALA A 1 212 ? 6.895 -4.662 -13.069 1.00 91.88 212 ALA A C 1
ATOM 1691 O O . ALA A 1 212 ? 8.049 -5.002 -13.331 1.00 91.88 212 ALA A O 1
ATOM 1692 N N . VAL A 1 213 ? 6.284 -3.678 -13.722 1.00 92.25 213 VAL A N 1
ATOM 1693 C CA . VAL A 1 213 ? 6.988 -2.796 -14.660 1.00 92.25 213 VAL A CA 1
ATOM 1694 C C . VAL A 1 213 ? 7.800 -1.803 -13.833 1.00 92.25 213 VAL A C 1
ATOM 1696 O O . VAL A 1 213 ? 7.239 -0.867 -13.263 1.00 92.25 213 VAL A O 1
ATOM 1699 N N . ILE A 1 214 ? 9.115 -2.027 -13.734 1.00 94.25 214 ILE A N 1
ATOM 1700 C CA . ILE A 1 214 ? 10.041 -1.188 -12.954 1.00 94.25 214 ILE A CA 1
ATOM 1701 C C . ILE A 1 214 ? 10.897 -0.268 -13.841 1.00 94.25 214 ILE A C 1
ATOM 1703 O O . ILE A 1 214 ? 10.758 -0.257 -15.063 1.00 94.25 214 ILE A O 1
ATOM 1707 N N . ILE A 1 215 ? 11.723 0.584 -13.232 1.00 94.75 215 ILE A N 1
ATOM 1708 C CA . ILE A 1 215 ? 12.687 1.408 -13.971 1.00 94.75 215 ILE A CA 1
ATOM 1709 C C . ILE A 1 215 ? 13.880 0.521 -14.352 1.00 94.75 215 ILE A C 1
ATOM 1711 O O . ILE A 1 215 ? 14.424 -0.177 -13.499 1.00 94.75 215 ILE A O 1
ATOM 1715 N N . ASP A 1 216 ? 14.285 0.540 -15.617 1.00 91.31 216 ASP A N 1
ATOM 1716 C CA . ASP A 1 216 ? 15.533 -0.061 -16.078 1.00 91.31 216 ASP A CA 1
ATOM 1717 C C . ASP A 1 216 ? 16.713 0.783 -15.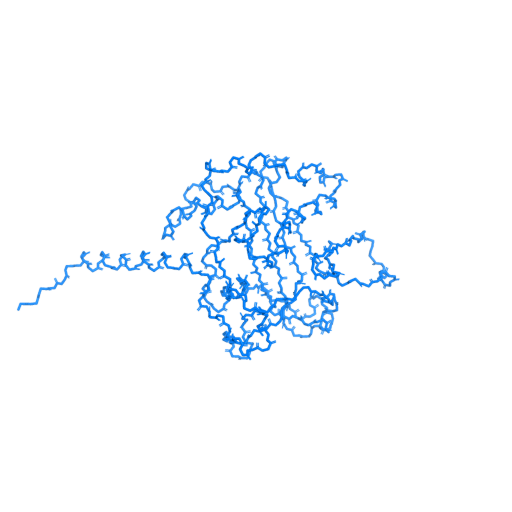576 1.00 91.31 216 ASP A C 1
ATOM 1719 O O . ASP A 1 216 ? 16.781 1.991 -15.796 1.00 91.31 216 ASP A O 1
ATOM 1723 N N . GLU A 1 217 ? 17.654 0.161 -14.869 1.00 85.81 217 GLU A N 1
ATOM 1724 C CA . GLU A 1 217 ? 18.762 0.886 -14.237 1.00 85.81 217 GLU A CA 1
ATOM 1725 C C . GLU A 1 217 ? 19.797 1.420 -15.237 1.00 85.81 217 GLU A C 1
ATOM 1727 O O . GLU A 1 217 ? 20.522 2.363 -14.918 1.00 85.81 217 GLU A O 1
ATOM 1732 N N . LYS A 1 218 ? 19.877 0.861 -16.446 1.00 87.00 218 LYS A N 1
ATOM 1733 C CA . LYS A 1 218 ? 20.823 1.297 -17.481 1.00 87.00 218 LYS A CA 1
ATOM 1734 C C . LYS A 1 218 ? 20.277 2.489 -18.250 1.00 87.00 218 LYS A C 1
ATOM 1736 O O . LYS A 1 218 ? 20.989 3.473 -18.431 1.00 87.00 218 LYS A O 1
ATOM 1741 N N . THR A 1 219 ? 19.030 2.407 -18.704 1.00 90.25 219 THR A N 1
ATOM 1742 C CA . THR A 1 219 ? 18.399 3.473 -19.502 1.00 90.25 219 THR A CA 1
ATOM 1743 C C . THR A 1 219 ? 17.752 4.544 -18.629 1.00 90.25 219 THR A C 1
ATOM 1745 O O . THR A 1 219 ? 17.460 5.640 -19.104 1.00 90.25 219 THR A O 1
ATOM 1748 N N . GLN A 1 220 ? 17.521 4.234 -17.348 1.00 89.19 220 GLN A N 1
ATOM 1749 C CA . GLN A 1 220 ? 16.716 5.020 -16.413 1.00 89.19 220 GLN A CA 1
ATOM 1750 C C . GLN A 1 220 ? 15.258 5.188 -16.861 1.00 89.19 220 GLN A C 1
ATOM 1752 O O . GLN A 1 220 ? 14.529 5.987 -16.272 1.00 89.19 220 GLN A O 1
ATOM 1757 N N . GLU A 1 221 ? 14.809 4.476 -17.896 1.00 88.94 221 GLU A N 1
ATOM 1758 C CA . GLU A 1 221 ? 13.443 4.504 -18.428 1.00 88.94 221 GLU A CA 1
ATOM 1759 C C . GLU A 1 221 ? 12.592 3.384 -17.834 1.00 88.94 221 GLU A C 1
ATOM 1761 O O . GLU A 1 221 ? 13.091 2.500 -17.145 1.00 88.94 221 GLU A O 1
ATOM 1766 N N . ARG A 1 222 ? 11.279 3.412 -18.067 1.00 87.19 222 ARG A N 1
ATOM 1767 C CA . ARG A 1 222 ? 10.440 2.271 -17.702 1.00 87.19 222 ARG A CA 1
ATOM 1768 C C . ARG A 1 222 ? 10.752 1.082 -18.592 1.00 87.19 222 ARG A C 1
ATOM 1770 O O . ARG A 1 222 ? 10.670 1.201 -19.811 1.00 87.19 222 ARG A O 1
ATOM 1777 N N . SER A 1 223 ? 11.042 -0.059 -17.974 1.00 78.88 223 SER A N 1
ATOM 1778 C CA . SER A 1 223 ? 11.107 -1.319 -18.701 1.00 78.88 223 SER A CA 1
ATOM 1779 C C . SER A 1 223 ? 9.716 -1.681 -19.214 1.00 78.88 223 SER A C 1
ATOM 1781 O O . SER A 1 223 ? 8.731 -1.540 -18.495 1.00 78.88 223 SER A O 1
ATOM 1783 N N . MET A 1 224 ? 9.623 -2.166 -20.449 1.00 72.44 224 MET A N 1
ATOM 1784 C CA . MET A 1 224 ? 8.396 -2.799 -20.943 1.00 72.44 224 MET A CA 1
ATOM 1785 C C . MET A 1 224 ? 8.283 -4.270 -20.523 1.00 72.44 224 MET A C 1
ATOM 1787 O O . MET A 1 224 ? 7.263 -4.910 -20.773 1.00 72.44 224 MET A O 1
ATOM 1791 N N . GLU A 1 225 ? 9.317 -4.803 -19.878 1.00 80.00 225 GLU A N 1
ATOM 1792 C CA . GLU A 1 225 ? 9.353 -6.158 -19.351 1.00 80.00 225 GLU A CA 1
ATOM 1793 C C . GLU A 1 225 ? 8.986 -6.155 -17.867 1.00 80.00 225 GLU A C 1
ATOM 1795 O O . GLU A 1 225 ? 9.375 -5.265 -17.103 1.00 80.00 225 GLU A O 1
ATOM 1800 N N . ALA A 1 226 ? 8.225 -7.165 -17.453 1.00 83.88 226 ALA A N 1
ATOM 1801 C CA . ALA A 1 226 ? 7.894 -7.339 -16.052 1.00 83.88 226 ALA A CA 1
ATOM 1802 C C . ALA A 1 226 ? 9.116 -7.887 -15.296 1.00 83.88 226 ALA A C 1
ATOM 1804 O O . ALA A 1 226 ? 9.730 -8.856 -15.730 1.00 83.88 226 ALA A O 1
ATOM 1805 N N . THR A 1 227 ? 9.453 -7.292 -14.155 1.00 90.38 227 THR A N 1
ATOM 1806 C CA . THR A 1 227 ? 10.545 -7.734 -13.281 1.00 90.38 227 THR A CA 1
ATOM 1807 C C . THR A 1 227 ? 9.974 -8.348 -12.014 1.00 90.38 227 THR A C 1
ATOM 1809 O O . THR A 1 227 ? 9.102 -7.757 -11.379 1.00 90.38 227 THR A O 1
ATOM 1812 N N . ALA A 1 228 ? 10.500 -9.505 -11.616 1.00 92.12 228 ALA A N 1
ATOM 1813 C CA . ALA A 1 228 ? 10.134 -10.161 -10.369 1.00 92.12 228 ALA A CA 1
ATOM 1814 C C . ALA A 1 228 ? 10.637 -9.369 -9.151 1.00 92.12 228 ALA A C 1
ATOM 1816 O O . ALA A 1 228 ? 11.843 -9.172 -8.978 1.00 92.12 228 ALA A O 1
ATOM 1817 N N . LEU A 1 229 ? 9.713 -8.969 -8.282 1.00 94.50 229 LEU A N 1
ATOM 1818 C CA . LEU A 1 229 ? 9.966 -8.308 -7.010 1.00 94.50 229 LEU A CA 1
ATOM 1819 C C . LEU A 1 229 ? 9.480 -9.187 -5.857 1.00 94.50 229 LEU A C 1
ATOM 1821 O O . LEU A 1 229 ? 8.413 -9.788 -5.936 1.00 94.50 229 LEU A O 1
ATOM 1825 N N . ARG A 1 230 ? 10.249 -9.248 -4.772 1.00 93.31 230 ARG A N 1
ATOM 1826 C CA . ARG A 1 230 ? 9.980 -10.073 -3.585 1.00 93.31 230 ARG A CA 1
ATOM 1827 C C . ARG A 1 230 ? 9.463 -9.221 -2.440 1.00 93.31 230 ARG A C 1
ATOM 1829 O O . ARG A 1 230 ? 10.064 -8.189 -2.149 1.00 93.31 230 ARG A O 1
ATOM 1836 N N . LEU A 1 231 ? 8.395 -9.656 -1.776 1.00 93.12 231 LEU A N 1
ATOM 1837 C CA . LEU A 1 231 ? 7.889 -8.986 -0.579 1.00 93.12 231 LEU A CA 1
ATOM 1838 C C . LEU A 1 231 ? 8.991 -8.971 0.488 1.00 93.12 231 LEU A C 1
ATOM 1840 O O . LEU A 1 231 ? 9.466 -10.025 0.901 1.00 93.12 231 LEU A O 1
ATOM 1844 N N . VAL A 1 232 ? 9.390 -7.779 0.924 1.00 92.12 232 VAL A N 1
ATOM 1845 C CA . VAL A 1 232 ? 10.393 -7.595 1.983 1.00 92.12 232 VAL A CA 1
ATOM 1846 C C . VAL A 1 232 ? 9.748 -7.121 3.276 1.00 92.12 232 VAL A C 1
ATOM 1848 O O . VAL A 1 232 ? 10.200 -7.488 4.357 1.00 92.12 232 VAL A O 1
ATOM 1851 N N . GLN A 1 233 ? 8.684 -6.325 3.179 1.00 91.94 233 GLN A N 1
ATOM 1852 C CA . GLN A 1 233 ? 8.129 -5.636 4.333 1.00 91.94 233 GLN A CA 1
ATOM 1853 C C . GLN A 1 233 ? 6.645 -5.317 4.143 1.00 91.94 233 GLN A C 1
ATOM 1855 O O . GLN A 1 233 ? 6.182 -5.060 3.032 1.00 91.94 233 GLN A O 1
ATOM 1860 N N . MET A 1 234 ? 5.912 -5.299 5.250 1.00 95.06 234 MET A N 1
ATOM 1861 C CA . MET A 1 234 ? 4.585 -4.713 5.364 1.00 95.06 234 MET A CA 1
ATOM 1862 C C . MET A 1 234 ? 4.616 -3.660 6.469 1.00 95.06 234 MET A C 1
ATOM 1864 O O . MET A 1 234 ? 5.013 -3.959 7.590 1.00 95.06 234 MET A O 1
ATOM 1868 N N . ASP A 1 235 ? 4.178 -2.443 6.171 1.00 96.62 235 ASP A N 1
ATOM 1869 C CA . ASP A 1 235 ? 3.996 -1.390 7.169 1.00 96.62 235 ASP A CA 1
ATOM 1870 C C . ASP A 1 235 ? 2.516 -1.228 7.463 1.00 96.62 235 ASP A C 1
ATOM 1872 O O . ASP A 1 235 ? 1.698 -1.242 6.548 1.00 96.62 235 ASP A O 1
ATOM 1876 N N . VAL A 1 236 ? 2.160 -1.046 8.727 1.00 96.56 236 VAL A N 1
ATOM 1877 C CA . VAL A 1 236 ? 0.786 -0.794 9.150 1.00 96.56 236 VAL A CA 1
ATOM 1878 C C . VAL A 1 236 ? 0.767 0.384 10.102 1.00 96.56 236 VAL A C 1
ATOM 1880 O O . VAL A 1 236 ? 1.594 0.489 11.007 1.00 96.56 236 VAL A O 1
ATOM 1883 N N . MET A 1 237 ? -0.216 1.254 9.922 1.00 95.19 237 MET A N 1
ATOM 1884 C CA . MET A 1 237 ? -0.580 2.270 10.894 1.00 95.19 237 MET A CA 1
ATOM 1885 C C . MET A 1 237 ? -2.061 2.145 11.233 1.00 95.19 237 MET A C 1
ATOM 1887 O O . MET A 1 237 ? -2.905 2.030 10.343 1.00 95.19 237 MET A O 1
ATOM 1891 N N . ALA A 1 238 ? -2.370 2.148 12.527 1.00 94.81 238 ALA A N 1
ATOM 1892 C CA . ALA A 1 238 ? -3.726 1.995 13.040 1.00 94.81 238 ALA A CA 1
ATOM 1893 C C . ALA A 1 238 ? -4.048 3.057 14.088 1.00 94.81 238 ALA A C 1
ATOM 1895 O O . ALA A 1 238 ? -3.229 3.361 14.960 1.00 94.81 238 ALA A O 1
ATOM 1896 N N . LYS A 1 239 ? -5.255 3.611 14.007 1.00 92.12 239 LYS A N 1
ATOM 1897 C CA . LYS A 1 239 ? -5.768 4.604 14.944 1.00 92.12 239 LYS A CA 1
ATOM 1898 C C . LYS A 1 239 ? -6.694 3.931 15.946 1.00 92.12 239 LYS A C 1
ATOM 1900 O O . LYS A 1 239 ? -7.905 3.880 15.740 1.00 92.12 239 LYS A O 1
ATOM 1905 N N . ASP A 1 240 ? -6.106 3.377 17.003 1.00 89.56 240 ASP A N 1
ATOM 1906 C CA . ASP A 1 240 ? -6.858 2.697 18.060 1.00 89.56 240 ASP A CA 1
ATOM 1907 C C . ASP A 1 240 ? -7.766 3.698 18.801 1.00 89.56 240 ASP A C 1
ATOM 1909 O O . ASP A 1 240 ? -7.266 4.716 19.300 1.00 89.56 240 ASP A O 1
ATOM 1913 N N . PRO A 1 241 ? -9.084 3.447 18.904 1.00 87.50 241 PRO A N 1
ATOM 1914 C CA . PRO A 1 241 ? -9.994 4.307 19.660 1.00 87.50 241 PRO A CA 1
ATOM 1915 C C . PRO A 1 241 ? -9.583 4.518 21.123 1.00 87.50 241 PRO A C 1
ATOM 1917 O O . PRO A 1 241 ? -9.861 5.569 21.696 1.00 87.50 241 PRO A O 1
ATOM 1920 N N . ARG A 1 242 ? -8.870 3.555 21.718 1.00 88.62 242 ARG A N 1
ATOM 1921 C CA . ARG A 1 242 ? -8.393 3.592 23.107 1.00 88.62 242 ARG A CA 1
ATOM 1922 C C . ARG A 1 242 ? -7.156 4.489 23.295 1.00 88.62 242 ARG A C 1
ATOM 1924 O O . ARG A 1 242 ? -6.687 4.644 24.418 1.00 88.62 242 ARG A O 1
ATOM 1931 N N . LEU A 1 243 ? -6.611 5.080 22.223 1.00 84.44 243 LEU A N 1
ATOM 1932 C CA . LEU A 1 243 ? -5.369 5.868 22.234 1.00 84.44 243 LEU A CA 1
ATOM 1933 C C . LEU A 1 243 ? -5.544 7.391 22.110 1.00 84.44 243 LEU A C 1
ATOM 1935 O O . LEU A 1 243 ? -4.566 8.087 21.820 1.00 84.44 243 LEU A O 1
ATOM 1939 N N . GLU A 1 244 ? -6.741 7.926 22.365 1.00 82.50 244 GLU A N 1
ATOM 1940 C CA . GLU A 1 244 ? -7.022 9.378 22.374 1.00 82.50 244 GLU A CA 1
ATOM 1941 C C . GLU A 1 244 ? -6.510 10.097 21.107 1.00 82.50 244 GLU A C 1
ATOM 1943 O O . GLU A 1 244 ? -5.903 11.163 21.151 1.00 82.50 244 GLU A O 1
ATOM 1948 N N . GLY A 1 245 ? -6.704 9.477 19.939 1.00 74.19 245 GLY A N 1
ATOM 1949 C CA . GLY A 1 245 ? -6.339 10.068 18.649 1.00 74.19 245 GLY A CA 1
ATOM 1950 C C . GLY A 1 245 ? -4.893 9.839 18.188 1.00 74.19 245 GLY A C 1
ATOM 1951 O O . GLY A 1 245 ? -4.539 10.312 17.103 1.00 74.19 245 GLY A O 1
ATOM 1952 N N . ARG A 1 246 ? -4.077 9.088 18.939 1.00 85.50 246 ARG A N 1
ATOM 1953 C CA . ARG A 1 246 ? -2.723 8.672 18.526 1.00 85.50 246 ARG A CA 1
ATOM 1954 C C . ARG A 1 246 ? -2.746 7.472 17.571 1.00 85.50 246 ARG A C 1
ATOM 1956 O O . ARG A 1 246 ? -3.750 6.778 17.432 1.00 85.50 246 ARG A O 1
ATOM 1963 N N . TRP A 1 247 ? -1.608 7.236 16.923 1.00 91.62 247 TRP A N 1
ATOM 1964 C CA . TRP A 1 247 ? -1.388 6.130 15.993 1.00 91.62 247 TRP A CA 1
ATOM 1965 C C . TRP A 1 247 ? -0.459 5.076 16.591 1.00 91.62 247 TRP A C 1
ATOM 1967 O O . TRP A 1 247 ? 0.528 5.411 17.245 1.00 91.62 247 TRP A O 1
ATOM 1977 N N . ILE A 1 248 ? -0.741 3.812 16.292 1.00 91.38 248 ILE A N 1
ATOM 1978 C CA . ILE A 1 248 ? 0.221 2.716 16.403 1.00 91.38 248 ILE A CA 1
ATOM 1979 C C . ILE A 1 248 ? 0.837 2.495 15.030 1.00 91.38 248 ILE A C 1
ATOM 1981 O O . ILE A 1 248 ? 0.109 2.404 14.044 1.00 91.38 248 ILE A O 1
ATOM 1985 N N . PHE A 1 249 ? 2.162 2.374 14.988 1.00 92.56 249 PHE A N 1
ATOM 1986 C CA . PHE A 1 249 ? 2.922 2.007 13.798 1.00 92.56 249 PHE A CA 1
ATOM 1987 C C . PHE A 1 249 ? 3.577 0.650 14.012 1.00 92.56 249 PHE A C 1
ATOM 1989 O O . PHE A 1 249 ? 4.144 0.387 15.073 1.00 92.56 249 PHE A O 1
ATOM 1996 N N . ALA A 1 250 ? 3.498 -0.197 12.996 1.00 90.12 250 ALA A N 1
ATOM 1997 C CA . ALA A 1 250 ? 4.073 -1.525 12.995 1.00 90.12 250 ALA A CA 1
ATOM 1998 C C . ALA A 1 250 ? 4.742 -1.802 11.654 1.00 90.12 250 ALA A C 1
ATOM 2000 O O . ALA A 1 250 ? 4.189 -1.486 10.603 1.00 90.12 250 ALA A O 1
ATOM 2001 N N . THR A 1 251 ? 5.897 -2.449 11.709 1.00 90.19 251 THR A N 1
ATOM 2002 C CA . THR A 1 251 ? 6.610 -2.943 10.536 1.00 90.19 251 THR A CA 1
ATOM 2003 C C . THR A 1 251 ? 6.797 -4.443 10.705 1.00 90.19 251 THR A C 1
ATOM 2005 O O . THR A 1 251 ? 7.285 -4.896 11.738 1.00 90.19 251 THR A O 1
ATOM 2008 N N . TYR A 1 252 ? 6.384 -5.202 9.697 1.00 88.94 252 TYR A N 1
ATOM 2009 C CA . TYR A 1 252 ? 6.542 -6.649 9.601 1.00 88.94 252 TYR A CA 1
ATOM 2010 C C . TYR A 1 252 ? 7.550 -6.924 8.490 1.00 88.94 252 TYR A C 1
ATOM 2012 O O . TYR A 1 252 ? 7.396 -6.407 7.385 1.00 88.94 252 TYR A O 1
ATOM 2020 N N . ILE A 1 253 ? 8.569 -7.730 8.760 1.00 85.56 253 ILE A N 1
ATOM 2021 C CA . ILE A 1 253 ? 9.646 -8.037 7.816 1.00 85.56 253 ILE A CA 1
ATOM 2022 C C . ILE A 1 253 ? 9.473 -9.476 7.338 1.00 85.56 253 ILE A C 1
ATOM 2024 O O . ILE A 1 253 ? 9.301 -10.394 8.140 1.00 85.56 253 ILE A O 1
ATOM 2028 N N . PHE A 1 254 ? 9.515 -9.707 6.029 1.00 81.12 254 PHE A N 1
ATOM 2029 C CA . PHE A 1 254 ? 9.499 -11.069 5.502 1.00 81.12 254 PHE A CA 1
ATOM 2030 C C . PHE A 1 254 ? 10.744 -11.838 5.972 1.00 81.12 254 PHE A C 1
ATOM 2032 O O . PHE A 1 254 ? 11.849 -11.298 5.975 1.00 81.12 254 PHE A O 1
ATOM 2039 N N . CYS A 1 255 ? 10.584 -13.106 6.350 1.00 68.44 255 CYS A N 1
ATOM 2040 C CA . CYS A 1 255 ? 11.715 -13.943 6.736 1.00 68.44 255 CYS A CA 1
ATOM 2041 C C . CYS A 1 255 ? 11.468 -15.395 6.326 1.00 68.44 255 CYS A C 1
ATOM 2043 O O . CYS A 1 255 ? 10.479 -16.013 6.728 1.00 68.44 255 CYS A O 1
ATOM 2045 N N . ALA A 1 256 ? 12.392 -15.938 5.537 1.00 61.09 256 ALA A N 1
ATOM 2046 C CA . ALA A 1 256 ? 12.393 -17.330 5.122 1.00 61.09 256 ALA A CA 1
ATOM 2047 C C . ALA A 1 256 ? 12.429 -18.287 6.328 1.00 61.09 256 ALA A C 1
ATOM 2049 O O . ALA A 1 256 ? 13.269 -18.178 7.224 1.00 61.09 256 ALA A O 1
ATOM 2050 N N . GLY A 1 257 ? 11.533 -19.273 6.339 1.00 50.28 257 GLY A N 1
ATOM 2051 C CA . GLY A 1 257 ? 11.494 -20.295 7.378 1.00 50.28 257 GLY A CA 1
ATOM 2052 C C . GLY A 1 257 ? 12.611 -21.326 7.213 1.00 50.28 257 GLY A C 1
ATOM 2053 O O . GLY A 1 257 ? 12.452 -22.281 6.465 1.00 50.28 257 GLY A O 1
ATOM 2054 N N . SER A 1 258 ? 13.697 -21.189 7.972 1.00 39.06 258 SER A N 1
ATOM 2055 C CA . SER A 1 258 ? 14.604 -22.290 8.323 1.00 39.06 258 SER A CA 1
ATOM 2056 C C . SER A 1 258 ? 14.804 -22.286 9.837 1.00 39.06 258 SER A C 1
ATOM 2058 O O . SER A 1 258 ? 14.914 -21.226 10.448 1.00 39.06 258 SER A O 1
ATOM 2060 N N . SER A 1 259 ? 14.801 -23.460 10.467 1.00 37.56 259 SER A N 1
ATOM 2061 C CA . SER A 1 259 ? 15.027 -23.668 11.904 1.00 37.56 259 SER A CA 1
ATOM 2062 C C . SER A 1 259 ? 16.094 -22.726 12.481 1.00 37.56 259 SER A C 1
ATOM 2064 O O . SER A 1 259 ? 17.276 -22.858 12.171 1.00 37.56 259 SER A O 1
ATOM 2066 N N . ALA A 1 260 ? 15.672 -21.800 13.345 1.00 35.50 260 ALA A N 1
ATOM 2067 C CA . ALA A 1 260 ? 16.525 -20.862 14.073 1.00 35.50 260 ALA A CA 1
ATOM 2068 C C . ALA A 1 260 ? 17.375 -21.567 15.151 1.00 35.50 260 ALA A C 1
ATOM 2070 O O . ALA A 1 260 ? 17.298 -21.234 16.330 1.00 35.50 260 ALA A O 1
ATOM 2071 N N . SER A 1 261 ? 18.161 -22.574 14.773 1.00 31.00 261 SER A N 1
ATOM 2072 C CA . SER A 1 261 ? 19.102 -23.239 15.674 1.00 31.00 261 SER A CA 1
ATOM 2073 C C . SER A 1 261 ? 20.501 -22.624 15.654 1.00 31.00 261 SER A C 1
ATOM 2075 O O . SER A 1 261 ? 21.294 -22.999 16.502 1.00 31.00 261 SER A O 1
ATOM 2077 N N . ASN A 1 262 ? 20.814 -21.669 14.765 1.00 28.94 262 ASN A N 1
ATOM 2078 C CA . ASN A 1 262 ? 22.176 -21.115 14.660 1.00 28.94 262 ASN A CA 1
ATOM 2079 C C . ASN A 1 262 ? 22.283 -19.583 14.526 1.00 28.94 262 ASN A C 1
ATOM 2081 O O . ASN A 1 262 ? 23.349 -19.082 14.179 1.00 28.94 262 ASN A O 1
ATOM 2085 N N . VAL A 1 263 ? 21.249 -18.806 14.871 1.00 33.94 263 VAL A N 1
ATOM 2086 C CA . VAL A 1 263 ? 21.442 -17.361 15.108 1.00 33.94 263 VAL A CA 1
ATOM 2087 C C . VAL A 1 263 ? 21.839 -17.180 16.571 1.00 33.94 263 VAL A C 1
ATOM 2089 O O . VAL A 1 263 ? 21.011 -16.931 17.447 1.00 33.94 263 VAL A O 1
ATOM 2092 N N . SER A 1 264 ? 23.120 -17.402 16.862 1.00 29.00 264 SER A N 1
ATOM 2093 C CA . SER A 1 264 ? 23.668 -17.147 18.188 1.00 29.00 264 SER A CA 1
ATOM 2094 C C . SER A 1 264 ? 23.524 -15.662 18.529 1.00 29.00 264 SER A C 1
ATOM 2096 O O . SER A 1 264 ? 24.048 -14.796 17.828 1.00 29.00 264 SER A O 1
ATOM 2098 N N . THR A 1 265 ? 22.881 -15.395 19.667 1.00 29.28 265 THR A N 1
ATOM 2099 C CA . THR A 1 265 ? 22.919 -14.130 20.423 1.00 29.28 265 THR A CA 1
ATOM 2100 C C . THR A 1 265 ? 22.287 -12.894 19.775 1.00 29.28 265 THR A C 1
ATOM 2102 O O . THR A 1 265 ? 22.966 -11.900 19.564 1.00 29.28 265 THR A O 1
ATOM 2105 N N . GLN A 1 266 ? 20.954 -12.866 19.669 1.00 25.03 266 GLN A N 1
ATOM 2106 C CA . GLN A 1 266 ? 20.183 -11.700 20.132 1.00 25.03 266 GLN A CA 1
ATOM 2107 C C . GLN A 1 266 ? 18.886 -12.169 20.808 1.00 25.03 266 GLN A C 1
ATOM 2109 O O . GLN A 1 266 ? 18.041 -12.821 20.207 1.00 25.03 266 GLN A O 1
ATOM 2114 N N . LYS A 1 267 ? 18.739 -11.865 22.103 1.00 26.66 267 LYS A N 1
ATOM 2115 C CA . LYS A 1 267 ? 17.516 -12.112 22.877 1.00 26.66 267 LYS A CA 1
ATOM 2116 C C . LYS A 1 267 ? 16.362 -11.305 22.267 1.00 26.66 267 LYS A C 1
ATOM 2118 O O . LYS A 1 267 ? 16.304 -10.108 22.526 1.00 26.66 267 LYS A O 1
ATOM 2123 N N . LYS A 1 268 ? 15.452 -11.932 21.516 1.00 30.53 268 LYS A N 1
ATOM 2124 C CA . LYS A 1 268 ? 14.076 -11.458 21.262 1.00 30.53 268 LYS A CA 1
ATOM 2125 C C . LYS A 1 268 ? 13.247 -12.595 20.657 1.00 30.53 268 LYS A C 1
ATOM 2127 O O . LYS A 1 268 ? 13.727 -13.348 19.821 1.00 30.53 268 LYS A O 1
ATOM 2132 N N . ALA A 1 269 ? 12.030 -12.770 21.161 1.00 27.50 269 ALA A N 1
ATOM 2133 C CA . ALA A 1 269 ? 11.134 -13.852 20.775 1.00 27.50 269 ALA A CA 1
ATOM 2134 C C . ALA A 1 269 ? 10.691 -13.702 19.308 1.00 27.50 269 ALA A C 1
ATOM 2136 O O . ALA A 1 269 ? 10.056 -12.712 18.962 1.00 27.50 269 ALA A O 1
ATOM 2137 N N . HIS A 1 270 ? 11.006 -14.691 18.471 1.00 34.00 270 HIS A N 1
ATOM 2138 C CA . HIS A 1 270 ? 10.591 -14.755 17.067 1.00 34.00 270 HIS A CA 1
ATOM 2139 C C . HIS A 1 270 ? 9.251 -15.502 16.939 1.00 34.00 270 HIS A C 1
ATOM 2141 O O . HIS A 1 270 ? 9.123 -16.626 17.431 1.00 34.00 270 HIS A O 1
ATOM 2147 N N . LEU A 1 271 ? 8.260 -14.908 16.268 1.00 33.94 271 LEU A N 1
ATOM 2148 C CA . LEU A 1 271 ? 6.951 -15.516 15.978 1.00 33.94 271 LEU A CA 1
ATOM 2149 C C . LEU A 1 271 ? 6.728 -15.630 14.456 1.00 33.94 271 LEU A C 1
ATOM 2151 O O . LEU A 1 271 ? 7.095 -14.730 13.708 1.00 33.94 271 LEU A O 1
ATOM 2155 N N . ARG A 1 272 ? 6.151 -16.765 14.026 1.00 36.50 272 ARG A N 1
ATOM 2156 C CA . ARG A 1 272 ? 6.055 -17.275 12.636 1.00 36.50 272 ARG A CA 1
ATOM 2157 C C . ARG A 1 272 ? 4.630 -17.162 12.086 1.00 36.50 272 ARG A C 1
ATOM 2159 O O . ARG A 1 272 ? 3.708 -17.457 12.841 1.00 36.50 272 ARG A O 1
ATOM 2166 N N . PHE A 1 273 ? 4.430 -16.881 10.789 1.00 39.12 273 PHE A N 1
ATOM 2167 C CA . PHE A 1 273 ? 3.082 -16.828 10.165 1.00 39.12 273 PHE A CA 1
ATOM 2168 C C . PHE A 1 273 ? 3.029 -17.406 8.749 1.00 39.12 273 PHE A C 1
ATOM 2170 O O . PHE A 1 273 ? 4.065 -17.788 8.233 1.00 39.12 273 PHE A O 1
ATOM 2177 N N . ARG A 1 274 ? 1.834 -17.557 8.158 1.00 31.11 274 ARG A N 1
ATOM 2178 C CA . ARG A 1 274 ? 1.574 -18.314 6.916 1.00 31.11 274 ARG A CA 1
ATOM 2179 C C . ARG A 1 274 ? 0.621 -17.520 6.005 1.00 31.11 274 ARG A C 1
ATOM 2181 O O . ARG A 1 274 ? -0.472 -17.208 6.457 1.00 31.11 274 ARG A O 1
ATOM 2188 N N . ILE A 1 275 ? 1.012 -17.246 4.757 1.00 33.62 275 ILE A N 1
ATOM 2189 C CA . ILE A 1 275 ? 0.157 -16.637 3.710 1.00 33.62 275 ILE A CA 1
ATOM 2190 C C . ILE A 1 275 ? -0.581 -17.748 2.965 1.00 33.62 275 ILE A C 1
ATOM 2192 O O . ILE A 1 275 ? 0.057 -18.665 2.449 1.00 33.62 275 ILE A O 1
ATOM 2196 N N . LYS A 1 276 ? -1.913 -17.726 2.877 1.00 30.44 276 LYS A N 1
ATOM 2197 C CA . LYS A 1 276 ? -2.678 -18.890 2.388 1.00 30.44 276 LYS A CA 1
ATOM 2198 C C . LYS A 1 276 ? -2.791 -18.960 0.855 1.00 30.44 276 LYS A C 1
ATOM 2200 O O . LYS A 1 276 ? -3.872 -19.102 0.312 1.00 30.44 276 LYS A O 1
ATOM 2205 N N . HIS A 1 277 ? -1.652 -18.951 0.166 1.00 32.03 277 HIS A N 1
ATOM 2206 C CA . HIS A 1 277 ? -1.517 -19.532 -1.182 1.00 32.03 277 HIS A CA 1
ATOM 2207 C C . HIS A 1 277 ? -0.132 -20.157 -1.455 1.00 32.03 277 HIS A C 1
ATOM 2209 O O . HIS A 1 277 ? 0.126 -20.677 -2.539 1.00 32.03 277 HIS A O 1
ATOM 2215 N N . SER A 1 278 ? 0.749 -20.180 -0.447 1.00 36.69 278 SER A N 1
ATOM 2216 C CA . SER A 1 278 ? 1.976 -20.983 -0.400 1.00 36.69 278 SER A CA 1
ATOM 2217 C C . SER A 1 278 ? 2.401 -21.131 1.067 1.00 36.69 278 SER A C 1
ATOM 2219 O O . SER A 1 278 ? 2.157 -20.226 1.847 1.00 36.69 278 SER A O 1
ATOM 2221 N N . ASP A 1 279 ? 3.018 -22.232 1.491 1.00 33.66 279 ASP A N 1
ATOM 2222 C CA . ASP A 1 279 ? 3.420 -22.486 2.894 1.00 33.66 279 ASP A CA 1
ATOM 2223 C C . ASP A 1 279 ? 4.486 -21.506 3.496 1.00 33.66 279 ASP A C 1
ATOM 2225 O O . ASP A 1 279 ? 5.470 -21.950 4.083 1.00 33.66 279 ASP A O 1
ATOM 2229 N N . LYS A 1 280 ? 4.364 -20.171 3.370 1.00 43.59 280 LYS A N 1
ATOM 2230 C CA . LYS A 1 280 ? 5.494 -19.217 3.522 1.00 43.59 280 LYS A CA 1
ATOM 2231 C C . LYS A 1 280 ? 5.231 -18.029 4.478 1.00 43.59 280 LYS A C 1
ATOM 2233 O O . LYS A 1 280 ? 4.072 -17.673 4.698 1.00 43.59 280 LYS A O 1
ATOM 2238 N N . GLN A 1 281 ? 6.307 -17.465 5.070 1.00 43.78 281 GLN A N 1
ATOM 2239 C CA . GLN A 1 281 ? 6.313 -16.786 6.391 1.00 43.78 281 GLN A CA 1
ATOM 2240 C C . GLN A 1 281 ? 6.753 -15.301 6.426 1.00 43.78 281 GLN A C 1
ATOM 2242 O O . GLN A 1 281 ? 7.747 -14.933 5.819 1.00 43.78 281 GLN A O 1
ATOM 2247 N N . ILE A 1 282 ? 6.060 -14.454 7.208 1.00 38.97 282 ILE A N 1
ATOM 2248 C CA . ILE A 1 282 ? 6.451 -13.062 7.555 1.00 38.97 282 ILE A CA 1
ATOM 2249 C C . ILE A 1 282 ? 6.741 -12.988 9.068 1.00 38.97 282 ILE A C 1
ATOM 2251 O O . ILE A 1 282 ? 5.977 -13.560 9.845 1.00 38.97 282 ILE A O 1
ATOM 2255 N N . CYS A 1 283 ? 7.799 -12.289 9.489 1.00 37.66 283 CYS A N 1
ATOM 2256 C CA . CYS A 1 283 ? 8.228 -12.101 10.884 1.00 37.66 283 CYS A CA 1
ATOM 2257 C C . CYS A 1 283 ? 8.005 -10.657 11.388 1.00 37.66 283 CYS A C 1
ATOM 2259 O O . CYS A 1 283 ? 7.813 -9.728 10.605 1.00 37.66 283 CYS A O 1
ATOM 2261 N N . ILE A 1 284 ? 8.023 -10.485 12.714 1.00 35.28 284 ILE A N 1
ATOM 2262 C CA . ILE A 1 284 ? 8.114 -9.187 13.413 1.00 35.28 284 ILE A CA 1
ATOM 2263 C C . ILE A 1 284 ? 9.542 -9.038 13.936 1.00 35.28 284 ILE A C 1
ATOM 2265 O O . ILE A 1 284 ? 10.061 -10.055 14.461 1.00 35.28 284 ILE A O 1
#

Mean predicted aligned error: 9.43 Å

Radius of gyration: 21.73 Å; Cα contacts (8 Å, |Δi|>4): 525; chains: 1; bounding box: 49×65×68 Å

pLDDT: mean 80.99, std 20.23, range [25.03, 98.5]

Secondary structure (DSSP, 8-state):
---PPPHHHHHHHHHHHHHHHHHHHHT-S-SSPPPPTTSTT--TT---------PPPGGGTHHHHS---GGGGS-TTT-HHHHHHHHHHHHHTTTGGGTT-GGG-SS--EE--SSTT-STTS--TTT--EEEEEEPTTSS-TT--S-EEEEEEEEEEHHHHHHHHHHTSSTTS---SS---PPTT-EEEEEEEE---TTT-GGGTT--EEEEEEE-TTT-SEEEEEEEEEEEEEEEEE--GGGTT--EEEEEEE------SS--S---------EETBEE-EE-

Foldseek 3Di:
DDDPDDPVVVVVVVVVVLLVVLVCQQQDLAPDDAFPPPFPQPDPPDQWAGAFLVADAPVRCPVLVPDDQPLLVDDCVVCVPVSVVSLVCVVQQQCLVSVNSQVPRPPFHKGFATNQRDDQQRAFGHHRWGWDDWQCACNQHVLQRHTKTKIKTKIKGRLRSNLSCQQPVPSSHGDDPDPRARDAFIKMKMWMWILDDCRSPVQQVVFDWDWTQHQDPVVSHTDSHTGITGTAKMKMWHRHPVPVRDIDIDMKGRGFDDPPPPPPDDDDDWDWDQRPPDRGTIID